Protein AF-A0A9D6F8F3-F1 (afdb_monomer_lite)

Sequence (222 aa):
MKTHASPIIRLPVRFGLGILACFLFSGPIEHALAIPDRQPPNEKLRTRTYRFTARIQANGGVIPFKVGEILHGAFTFDLDCRSRNPARPRHLLDSPHNFLTINLGKQTFLGAGRTFVTVADFDHAEHFGVVAPDLHLPKGWKIDHTVGSQTFGVLFQNAPKKGVIARSGIPEKLVLRDFVSTRELRLTFLNGIQFPGGQVNGMAVVSARIETLEQVRDKPRG

Structure (mmCIF, N/CA/C/O backbone):
data_AF-A0A9D6F8F3-F1
#
_entry.id   AF-A0A9D6F8F3-F1
#
loop_
_atom_site.group_PDB
_atom_site.id
_atom_site.type_symbol
_atom_site.label_atom_id
_atom_site.label_alt_id
_atom_site.label_comp_id
_atom_site.label_asym_id
_atom_site.label_entity_id
_atom_site.label_seq_id
_atom_site.pdbx_PDB_ins_code
_atom_site.Cartn_x
_atom_site.Cartn_y
_atom_site.Cartn_z
_atom_site.occupancy
_atom_site.B_iso_or_equiv
_atom_site.auth_seq_id
_atom_site.auth_comp_id
_atom_site.auth_asym_id
_atom_site.auth_atom_id
_atom_site.pdbx_PDB_model_num
ATOM 1 N N . MET A 1 1 ? -36.256 -49.105 7.567 1.00 46.97 1 MET A N 1
ATOM 2 C CA . MET A 1 1 ? -35.670 -48.184 6.567 1.00 46.97 1 MET A CA 1
ATOM 3 C C . MET A 1 1 ? -34.308 -47.740 7.077 1.00 46.97 1 MET A C 1
ATOM 5 O O . MET A 1 1 ? -34.251 -47.164 8.152 1.00 46.97 1 MET A O 1
ATOM 9 N N . LYS A 1 2 ? -33.219 -48.099 6.386 1.00 35.47 2 LYS A N 1
ATOM 10 C CA . LYS A 1 2 ? -31.846 -47.718 6.755 1.00 35.47 2 LYS A CA 1
ATOM 11 C C . LYS A 1 2 ? -31.472 -46.457 5.975 1.00 35.47 2 LYS A C 1
ATOM 13 O O . LYS A 1 2 ? -31.470 -46.485 4.749 1.00 35.47 2 LYS A O 1
ATOM 18 N N . THR A 1 3 ? -31.208 -45.359 6.672 1.00 43.19 3 THR A N 1
ATOM 19 C CA . THR A 1 3 ? -30.734 -44.101 6.089 1.00 43.19 3 THR A CA 1
ATOM 20 C C . THR A 1 3 ? -29.224 -44.182 5.865 1.00 43.19 3 THR A C 1
ATOM 22 O O . THR A 1 3 ? -28.447 -44.316 6.807 1.00 43.19 3 THR A O 1
ATOM 25 N N . HIS A 1 4 ? -28.804 -44.137 4.600 1.00 40.34 4 HIS A N 1
ATOM 26 C CA . HIS A 1 4 ? -27.401 -44.001 4.217 1.00 40.34 4 HIS A CA 1
ATOM 27 C C . HIS A 1 4 ? -26.967 -42.541 4.391 1.00 40.34 4 HIS A C 1
ATOM 29 O O . HIS A 1 4 ? -27.506 -41.650 3.740 1.00 40.34 4 HIS A O 1
ATOM 35 N N . ALA A 1 5 ? -25.993 -42.300 5.269 1.00 40.94 5 ALA A N 1
ATOM 36 C CA . ALA A 1 5 ? -25.308 -41.019 5.378 1.00 40.94 5 ALA A CA 1
ATOM 37 C C . ALA A 1 5 ? -24.168 -40.959 4.349 1.00 40.94 5 ALA A C 1
ATOM 39 O O . ALA A 1 5 ? -23.277 -41.810 4.351 1.00 40.94 5 ALA A O 1
ATOM 40 N N . SER A 1 6 ? -24.204 -39.962 3.466 1.00 40.47 6 SER A N 1
ATOM 41 C CA .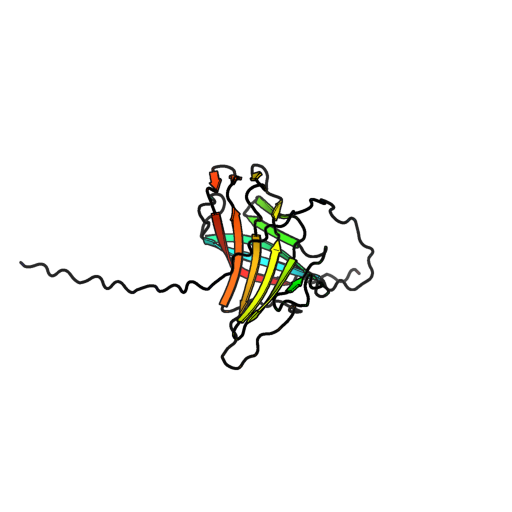 SER A 1 6 ? -23.132 -39.681 2.505 1.00 40.47 6 SER A CA 1
ATOM 42 C C . SER A 1 6 ? -21.906 -39.087 3.210 1.00 40.47 6 SER A C 1
ATOM 44 O O . SER A 1 6 ? -22.066 -38.229 4.083 1.00 40.47 6 SER A O 1
ATOM 46 N N . PRO A 1 7 ? -20.674 -39.473 2.835 1.00 38.47 7 PRO A N 1
ATOM 47 C CA . PRO A 1 7 ? -19.475 -38.892 3.418 1.00 38.47 7 PRO A CA 1
ATOM 48 C C . PRO A 1 7 ? -19.234 -37.479 2.871 1.00 38.47 7 PRO A C 1
ATOM 50 O O . PRO A 1 7 ? -19.191 -37.249 1.663 1.00 38.47 7 PRO A O 1
ATOM 53 N N . ILE A 1 8 ? -19.039 -36.527 3.784 1.00 43.84 8 ILE A N 1
ATOM 54 C CA . ILE A 1 8 ? -18.578 -35.172 3.475 1.00 43.84 8 ILE A CA 1
ATOM 55 C C . ILE A 1 8 ? -17.092 -35.259 3.114 1.00 43.84 8 ILE A C 1
ATOM 57 O O . ILE A 1 8 ? -16.238 -35.445 3.982 1.00 43.84 8 ILE A O 1
ATOM 61 N N . ILE A 1 9 ? -16.779 -35.116 1.827 1.00 35.59 9 ILE A N 1
ATOM 62 C CA . ILE A 1 9 ? -15.404 -35.011 1.334 1.00 35.59 9 ILE A CA 1
ATOM 63 C C . ILE A 1 9 ? -14.870 -33.627 1.720 1.00 35.59 9 ILE A C 1
ATOM 65 O O . ILE A 1 9 ? -15.213 -32.615 1.111 1.00 35.59 9 ILE A O 1
ATOM 69 N N . ARG A 1 10 ? -14.027 -33.570 2.756 1.00 32.16 10 ARG A N 1
ATOM 70 C CA . ARG A 1 10 ? -13.247 -32.373 3.089 1.00 32.16 10 ARG A CA 1
ATOM 71 C C . ARG A 1 10 ? -12.023 -32.313 2.178 1.00 32.16 10 ARG A C 1
ATOM 73 O O . ARG A 1 10 ? -11.059 -33.044 2.383 1.00 32.16 10 ARG A O 1
ATOM 80 N N . LEU A 1 11 ? -12.057 -31.431 1.183 1.00 30.78 11 LEU A N 1
ATOM 81 C CA . LEU A 1 11 ? -10.864 -31.051 0.427 1.00 30.78 11 LEU A CA 1
ATOM 82 C C . LEU A 1 11 ? -9.917 -30.246 1.338 1.00 30.78 11 LEU A C 1
ATOM 84 O O . LEU A 1 11 ? -10.364 -29.288 1.976 1.00 30.78 11 LEU A O 1
ATOM 88 N N . PRO A 1 12 ? -8.617 -30.578 1.404 1.00 31.14 12 PRO A N 1
ATOM 89 C CA . PRO A 1 12 ? -7.647 -29.747 2.096 1.00 31.14 12 PRO A CA 1
ATOM 90 C C . PRO A 1 12 ? -7.368 -28.497 1.257 1.00 31.14 12 PRO A C 1
ATOM 92 O O . PRO A 1 12 ? -6.658 -28.542 0.252 1.00 31.14 12 PRO A O 1
ATOM 95 N N . VAL A 1 13 ? -7.900 -27.357 1.690 1.00 32.81 13 VAL A N 1
ATOM 96 C CA . VAL A 1 13 ? -7.469 -26.049 1.196 1.00 32.81 13 VAL A CA 1
ATOM 97 C C . VAL A 1 13 ? -6.079 -25.771 1.773 1.00 32.81 13 VAL A C 1
ATOM 99 O O . VAL A 1 13 ? -5.928 -25.215 2.858 1.00 32.81 13 VAL A O 1
ATOM 102 N N . ARG A 1 14 ? -5.037 -26.190 1.051 1.00 30.31 14 ARG A N 1
ATOM 103 C CA . ARG A 1 14 ? -3.670 -25.707 1.266 1.00 30.31 14 ARG A CA 1
ATOM 104 C C . ARG A 1 14 ? -3.568 -24.298 0.683 1.00 30.31 14 ARG A C 1
ATOM 106 O O . ARG A 1 14 ? -3.139 -24.129 -0.454 1.00 30.31 14 ARG A O 1
ATOM 113 N N . PHE A 1 15 ? -3.955 -23.281 1.452 1.00 33.09 15 PHE A N 1
ATOM 114 C CA . PHE A 1 15 ? -3.426 -21.942 1.206 1.00 33.09 15 PHE A CA 1
ATOM 115 C C . PHE A 1 15 ? -1.954 -21.967 1.602 1.00 33.09 15 PHE A C 1
ATOM 117 O O . PHE A 1 15 ? -1.613 -22.139 2.772 1.00 33.09 15 PHE A O 1
ATOM 124 N N . GLY A 1 16 ? -1.089 -21.881 0.592 1.00 28.58 16 GLY A N 1
ATOM 125 C CA . GLY A 1 16 ? 0.341 -21.732 0.778 1.00 28.58 16 GLY A CA 1
ATOM 126 C C . GLY A 1 16 ? 0.602 -20.545 1.691 1.00 28.58 16 GLY A C 1
ATOM 127 O O . GLY A 1 16 ? 0.266 -19.409 1.360 1.00 28.58 16 GLY A O 1
ATOM 128 N N . LEU A 1 17 ? 1.191 -20.845 2.845 1.00 33.41 17 LEU A N 1
ATOM 129 C CA . LEU A 1 17 ? 1.832 -19.897 3.738 1.00 33.41 17 LEU A CA 1
ATOM 130 C C . LEU A 1 17 ? 3.035 -19.314 2.973 1.00 33.41 17 LEU A C 1
ATOM 132 O O . LEU A 1 17 ? 4.171 -19.759 3.109 1.00 33.41 17 LEU A O 1
ATOM 136 N N . GLY A 1 18 ? 2.758 -18.396 2.047 1.00 29.11 18 GLY A N 1
ATOM 137 C CA . GLY A 1 18 ? 3.770 -17.646 1.326 1.00 29.11 18 GLY A CA 1
ATOM 138 C C . GLY A 1 18 ? 4.468 -16.750 2.331 1.00 29.11 18 GLY A C 1
ATOM 139 O O . GLY A 1 18 ? 3.847 -15.851 2.891 1.00 29.11 18 GLY A O 1
ATOM 140 N N . ILE A 1 19 ? 5.733 -17.063 2.588 1.00 35.88 19 ILE A N 1
ATOM 141 C CA . ILE A 1 19 ? 6.660 -16.352 3.462 1.00 35.88 19 ILE A CA 1
ATOM 142 C C . ILE A 1 19 ? 6.665 -14.869 3.067 1.00 35.88 19 ILE A C 1
ATOM 144 O O . ILE A 1 19 ? 7.421 -14.444 2.197 1.00 35.88 19 ILE A O 1
ATOM 148 N N . LEU A 1 20 ? 5.810 -14.070 3.702 1.00 37.03 20 LEU A N 1
ATOM 149 C CA . LEU A 1 20 ? 5.975 -12.630 3.742 1.00 37.03 20 LEU A CA 1
ATOM 150 C C . LEU A 1 20 ? 6.762 -12.354 5.012 1.00 37.03 20 LEU A C 1
ATOM 152 O O . LEU A 1 20 ? 6.221 -12.405 6.113 1.00 37.03 20 LEU A O 1
ATOM 156 N N . ALA A 1 21 ? 8.069 -12.157 4.851 1.00 36.44 21 ALA A N 1
ATOM 157 C CA . ALA A 1 21 ? 8.932 -11.739 5.939 1.00 36.44 21 ALA A CA 1
ATOM 158 C C . ALA A 1 21 ? 8.316 -10.492 6.585 1.00 36.44 21 ALA A C 1
ATOM 160 O O . ALA A 1 21 ? 8.260 -9.430 5.964 1.00 36.44 21 ALA A O 1
ATOM 161 N N . CYS A 1 22 ? 7.820 -10.643 7.814 1.00 34.72 22 CYS A N 1
ATOM 162 C CA . CYS A 1 22 ? 7.487 -9.526 8.678 1.00 34.72 22 CYS A CA 1
ATOM 163 C C . CYS A 1 22 ? 8.723 -8.627 8.743 1.00 34.72 22 CYS A C 1
ATOM 165 O O . CYS A 1 22 ? 9.764 -9.028 9.266 1.00 34.72 22 CYS A O 1
ATOM 167 N N . PHE A 1 23 ? 8.627 -7.433 8.166 1.00 41.34 23 PHE A N 1
ATOM 168 C CA . PHE A 1 23 ? 9.642 -6.395 8.281 1.00 41.34 23 PHE A CA 1
ATOM 169 C C . PHE A 1 23 ? 9.599 -5.834 9.708 1.00 41.34 23 PHE A C 1
ATOM 171 O O . PHE A 1 23 ? 9.063 -4.759 9.954 1.00 41.34 23 PHE A O 1
ATOM 178 N N . LEU A 1 24 ? 10.115 -6.600 10.669 1.00 33.66 24 LEU A N 1
ATOM 179 C CA . LEU A 1 24 ? 10.324 -6.146 12.037 1.00 33.66 24 LEU A CA 1
ATOM 180 C C . LEU A 1 24 ? 11.605 -5.309 12.055 1.00 33.66 24 LEU A C 1
ATOM 182 O O . LEU A 1 24 ? 12.708 -5.841 12.152 1.00 33.66 24 LEU A O 1
ATOM 186 N N . PHE A 1 25 ? 11.458 -3.995 11.911 1.00 40.44 25 PHE A N 1
ATOM 187 C CA . PHE A 1 25 ? 12.528 -3.048 12.206 1.00 40.44 25 PHE A CA 1
ATOM 188 C C . PHE A 1 25 ? 12.296 -2.456 13.595 1.00 40.44 25 PHE A C 1
ATOM 190 O O . PHE A 1 25 ? 11.412 -1.622 13.790 1.00 40.44 25 PHE A O 1
ATOM 197 N N . SER A 1 26 ? 13.109 -2.892 14.552 1.00 30.25 26 SER A N 1
ATOM 198 C CA . SER A 1 26 ? 13.341 -2.239 15.838 1.00 30.25 26 SER A CA 1
ATOM 199 C C . SER A 1 26 ? 14.560 -1.324 15.696 1.00 30.25 26 SER A C 1
ATOM 201 O O . SER A 1 26 ? 15.702 -1.737 15.874 1.00 30.25 26 SER A O 1
ATOM 203 N N . GLY A 1 27 ? 14.315 -0.076 15.312 1.00 30.75 27 GLY A N 1
ATOM 204 C CA . GLY A 1 27 ? 15.289 1.011 15.373 1.00 30.75 27 GLY A CA 1
ATOM 205 C C . GLY A 1 27 ? 14.582 2.279 15.853 1.00 30.75 27 GLY A C 1
ATOM 206 O O . GLY A 1 27 ? 13.390 2.422 15.572 1.00 30.75 27 GLY A O 1
ATOM 207 N N . PRO A 1 28 ? 15.256 3.175 16.595 1.00 31.69 28 PRO A N 1
ATOM 208 C CA . PRO A 1 28 ? 14.639 4.408 17.066 1.00 31.69 28 PRO A CA 1
ATOM 209 C C . PRO A 1 28 ? 14.197 5.254 15.865 1.00 31.69 28 PRO A C 1
ATOM 211 O O . PRO A 1 28 ? 15.005 5.630 15.016 1.00 31.69 28 PRO A O 1
ATOM 214 N N . ILE A 1 29 ? 12.892 5.514 15.773 1.00 38.31 29 ILE A N 1
ATOM 215 C CA . ILE A 1 29 ? 12.319 6.460 14.817 1.00 38.31 29 ILE A CA 1
ATOM 216 C C . ILE A 1 29 ? 12.497 7.844 15.443 1.00 38.31 29 ILE A C 1
ATOM 218 O O . ILE A 1 29 ? 11.725 8.247 16.308 1.00 38.31 29 ILE A O 1
ATOM 222 N N . GLU A 1 30 ? 13.546 8.565 15.053 1.00 31.28 30 GLU A N 1
ATOM 223 C CA . GLU A 1 30 ? 13.677 9.973 15.426 1.00 31.28 30 GLU A CA 1
ATOM 224 C C . GLU A 1 30 ? 12.585 10.788 14.719 1.00 31.28 30 GLU A C 1
ATOM 226 O O . GLU A 1 30 ? 12.503 10.856 13.488 1.00 31.28 30 GLU A O 1
ATOM 231 N N . HIS A 1 31 ? 11.704 11.377 15.526 1.00 30.25 31 HIS A N 1
ATOM 232 C CA . HIS A 1 31 ? 10.604 12.220 15.086 1.00 30.25 31 HIS A CA 1
ATOM 233 C C . HIS A 1 31 ? 11.127 13.593 14.648 1.00 30.25 31 HIS A C 1
ATOM 235 O O . HIS A 1 31 ? 11.366 14.470 15.473 1.00 30.25 31 HIS A O 1
ATOM 241 N N . ALA A 1 32 ? 11.225 13.811 13.339 1.00 27.92 32 ALA A N 1
ATOM 242 C CA . ALA A 1 32 ? 11.266 15.146 12.753 1.00 27.92 32 ALA A CA 1
ATOM 243 C C . ALA A 1 32 ? 10.024 15.330 11.871 1.00 27.92 32 ALA A C 1
ATOM 245 O O . ALA A 1 32 ? 9.990 14.923 10.710 1.00 27.92 32 ALA A O 1
ATOM 246 N N . LEU A 1 33 ? 8.972 15.914 12.451 1.00 34.78 33 LEU A N 1
ATOM 247 C CA . LEU A 1 33 ? 7.819 16.418 11.709 1.00 34.78 33 LEU A CA 1
ATOM 248 C C . LEU A 1 33 ? 8.209 17.747 11.063 1.00 34.78 33 LEU A C 1
ATOM 250 O O . LEU A 1 33 ? 8.071 18.810 11.660 1.00 34.78 33 LEU A O 1
ATOM 254 N N . ALA A 1 34 ? 8.689 17.673 9.829 1.00 27.83 34 ALA A N 1
ATOM 255 C CA . ALA A 1 34 ? 8.725 18.807 8.924 1.00 27.83 34 ALA A CA 1
ATOM 256 C C . ALA A 1 34 ? 8.035 18.376 7.631 1.00 27.83 34 ALA A C 1
ATOM 258 O O . ALA A 1 34 ? 8.531 17.515 6.906 1.00 27.83 34 ALA A O 1
ATOM 259 N N . ILE A 1 35 ? 6.869 18.960 7.354 1.00 32.41 35 ILE A N 1
ATOM 260 C CA . ILE A 1 35 ? 6.348 19.014 5.988 1.00 32.41 35 ILE A CA 1
ATOM 261 C C . ILE A 1 35 ? 7.351 19.900 5.239 1.00 32.41 35 ILE A C 1
ATOM 263 O O . ILE A 1 35 ? 7.517 21.048 5.659 1.00 32.41 35 ILE A O 1
ATOM 267 N N . PRO A 1 36 ? 8.072 19.413 4.213 1.00 34.03 36 PRO A N 1
ATOM 268 C CA . PRO A 1 36 ? 9.006 20.270 3.510 1.00 34.03 36 PRO A CA 1
ATOM 269 C C . PRO A 1 36 ? 8.216 21.380 2.819 1.00 34.03 36 PRO A C 1
ATOM 271 O O . PRO A 1 36 ? 7.394 21.134 1.932 1.00 34.03 36 PRO A O 1
ATOM 274 N N . ASP A 1 37 ? 8.460 22.602 3.287 1.00 38.44 37 ASP A N 1
ATOM 275 C CA . ASP A 1 37 ? 8.067 23.818 2.604 1.00 38.44 37 ASP A CA 1
ATOM 276 C C . ASP A 1 37 ? 8.788 23.882 1.247 1.00 38.44 37 ASP A C 1
ATOM 278 O O . ASP A 1 37 ? 9.890 23.361 1.059 1.00 38.44 37 ASP A O 1
ATOM 282 N N . ARG A 1 38 ? 8.080 24.465 0.289 1.00 45.69 38 ARG A N 1
ATOM 283 C CA . ARG A 1 38 ? 8.333 24.566 -1.154 1.00 45.69 38 ARG A CA 1
ATOM 284 C C . ARG A 1 38 ? 9.806 24.426 -1.581 1.00 45.69 38 ARG A C 1
ATOM 286 O O . ARG A 1 38 ? 10.591 25.360 -1.448 1.00 45.69 38 ARG A O 1
ATOM 293 N N . GLN A 1 39 ? 10.138 23.312 -2.240 1.00 38.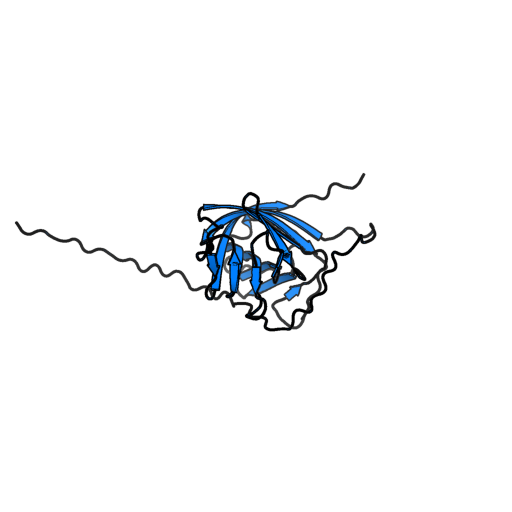81 39 GLN A N 1
ATOM 294 C CA . GLN A 1 39 ? 11.342 23.227 -3.077 1.00 38.81 39 GLN A CA 1
ATOM 295 C C . GLN A 1 39 ? 11.180 24.046 -4.376 1.00 38.81 39 GLN A C 1
ATOM 297 O O . GLN A 1 39 ? 10.066 24.148 -4.907 1.00 38.81 39 GLN A O 1
ATOM 302 N N . PRO A 1 40 ? 12.278 24.625 -4.902 1.00 35.91 40 PRO A N 1
ATOM 303 C CA . PRO A 1 40 ? 12.258 25.466 -6.091 1.00 35.91 40 PRO A CA 1
ATOM 304 C C . PRO A 1 40 ? 11.874 24.671 -7.352 1.00 35.91 40 PRO A C 1
ATOM 306 O O . PRO A 1 40 ? 12.140 23.471 -7.447 1.00 35.91 40 PRO A O 1
ATOM 309 N N . PRO A 1 41 ? 11.254 25.322 -8.349 1.00 47.44 41 PRO A N 1
ATOM 310 C CA . PRO A 1 41 ? 10.745 24.654 -9.534 1.00 47.44 41 PRO A CA 1
ATOM 311 C C . PRO A 1 41 ? 11.849 24.533 -10.592 1.00 47.44 41 PRO A C 1
ATOM 313 O O . PRO A 1 41 ? 11.840 25.319 -11.531 1.00 47.44 41 PRO A O 1
ATOM 316 N N . ASN A 1 42 ? 12.816 23.612 -10.469 1.00 47.22 42 ASN A N 1
ATOM 317 C CA . ASN A 1 42 ? 13.688 23.305 -11.618 1.00 47.22 42 ASN A CA 1
ATOM 318 C C . ASN A 1 42 ? 14.514 22.009 -11.528 1.00 47.22 42 ASN A C 1
ATOM 320 O O . ASN A 1 42 ? 15.734 22.020 -11.461 1.00 47.22 42 ASN A O 1
ATOM 324 N N . GLU A 1 43 ? 13.831 20.878 -11.605 1.00 47.81 43 GLU A N 1
ATOM 325 C CA . GLU A 1 43 ? 14.300 19.659 -12.270 1.00 47.81 43 GLU A CA 1
ATOM 326 C C . GLU A 1 43 ? 13.013 18.922 -12.647 1.00 47.81 43 GLU A C 1
ATOM 328 O O . GLU A 1 43 ? 12.010 19.050 -11.939 1.00 47.81 43 GLU A O 1
ATOM 333 N N . LYS A 1 44 ? 12.951 18.233 -13.791 1.00 58.88 44 LYS A N 1
ATOM 334 C CA . LYS A 1 44 ? 11.760 17.440 -14.135 1.00 58.88 44 LYS A CA 1
ATOM 335 C C . LYS A 1 44 ? 11.607 16.368 -13.059 1.00 58.88 44 LYS A C 1
ATOM 337 O O . LYS A 1 44 ? 12.234 15.323 -13.187 1.00 58.88 44 LYS A O 1
ATOM 342 N N . LEU A 1 45 ? 10.822 16.646 -12.015 1.00 61.31 45 LEU A N 1
ATOM 343 C CA . LEU A 1 45 ? 10.601 15.746 -10.889 1.00 61.31 45 LEU A CA 1
ATOM 344 C C . LEU A 1 45 ? 10.306 14.361 -11.461 1.00 61.31 45 LEU A C 1
ATOM 346 O O . LEU A 1 45 ? 9.287 14.152 -12.124 1.00 61.31 45 LEU A O 1
ATOM 350 N N . ARG A 1 46 ? 11.234 13.417 -11.264 1.00 85.50 46 ARG A N 1
ATOM 351 C CA . ARG A 1 46 ? 11.055 12.038 -11.728 1.00 85.50 46 ARG A CA 1
ATOM 352 C C . ARG A 1 46 ? 10.114 11.261 -10.811 1.00 85.50 46 ARG A C 1
ATOM 354 O O . ARG A 1 46 ? 9.916 10.068 -11.007 1.00 85.50 46 ARG A O 1
ATOM 361 N N . THR A 1 47 ? 9.449 11.948 -9.890 1.00 90.31 47 THR A N 1
ATOM 362 C CA . THR A 1 47 ? 8.328 11.445 -9.112 1.00 90.31 47 THR A CA 1
ATOM 363 C C . THR A 1 47 ? 7.213 10.923 -10.017 1.00 90.31 47 THR A C 1
ATOM 365 O O . THR A 1 47 ? 6.890 11.468 -11.076 1.00 90.31 47 THR A O 1
ATOM 368 N N . ARG A 1 48 ? 6.616 9.810 -9.607 1.00 92.94 48 ARG A N 1
ATOM 369 C CA . ARG A 1 48 ? 5.445 9.211 -10.234 1.00 92.94 48 ARG A CA 1
ATOM 370 C C . ARG A 1 48 ? 4.321 9.189 -9.222 1.00 92.94 48 ARG A C 1
ATOM 372 O O . ARG A 1 48 ? 4.464 8.583 -8.168 1.00 92.94 48 ARG A O 1
ATOM 379 N N . THR A 1 49 ? 3.202 9.812 -9.569 1.00 95.06 49 THR A N 1
ATOM 380 C CA . THR A 1 49 ? 2.001 9.844 -8.729 1.00 95.06 49 THR A CA 1
ATOM 381 C C . THR A 1 49 ? 0.971 8.863 -9.262 1.00 95.06 49 THR A C 1
ATOM 383 O O . THR A 1 49 ? 0.651 8.883 -10.452 1.00 95.06 49 THR A O 1
ATOM 386 N N . TYR A 1 50 ? 0.407 8.041 -8.383 1.00 96.94 50 TYR A N 1
ATOM 387 C CA . TYR A 1 50 ? -0.668 7.112 -8.710 1.00 96.94 50 TYR A CA 1
ATOM 388 C C . TYR A 1 50 ? -1.878 7.333 -7.818 1.00 96.94 50 TYR A C 1
ATOM 390 O O . TYR A 1 50 ? -1.744 7.643 -6.636 1.00 96.94 50 TYR A O 1
ATOM 398 N N . ARG A 1 51 ? -3.063 7.127 -8.389 1.00 98.00 51 ARG A N 1
ATOM 399 C CA . ARG A 1 51 ? -4.324 6.940 -7.671 1.00 98.00 51 ARG A CA 1
ATOM 400 C C . ARG A 1 51 ? -4.754 5.491 -7.803 1.00 98.00 51 ARG A C 1
ATOM 402 O O . ARG A 1 51 ? -4.541 4.877 -8.848 1.00 98.00 51 ARG A O 1
ATOM 409 N N . PHE A 1 52 ? -5.363 4.951 -6.760 1.00 98.31 52 PHE A N 1
ATOM 410 C CA . PHE A 1 52 ? -5.845 3.578 -6.766 1.00 98.31 52 PHE A CA 1
ATOM 411 C C . PHE A 1 52 ? -7.190 3.440 -6.059 1.00 98.31 52 PHE A C 1
ATOM 413 O O . PHE A 1 52 ? -7.557 4.248 -5.200 1.00 98.31 52 PHE A O 1
ATOM 420 N N . THR A 1 53 ? -7.893 2.366 -6.407 1.00 98.56 53 THR A N 1
ATOM 421 C CA . THR A 1 53 ? -8.988 1.816 -5.605 1.00 98.56 53 THR A CA 1
ATOM 422 C C . THR A 1 53 ? -8.607 0.421 -5.133 1.00 98.56 53 THR A C 1
ATOM 424 O O . THR A 1 53 ? -7.966 -0.337 -5.869 1.00 98.56 53 THR A O 1
ATOM 427 N N . ALA A 1 54 ? -8.968 0.078 -3.900 1.00 98.56 54 ALA A N 1
ATOM 428 C CA . ALA A 1 54 ? -8.719 -1.241 -3.338 1.00 98.56 54 ALA A CA 1
ATOM 429 C C . ALA A 1 54 ? -9.944 -1.752 -2.580 1.00 98.56 54 ALA A C 1
ATOM 431 O O . ALA A 1 54 ? -10.542 -1.016 -1.802 1.00 98.56 54 ALA A O 1
ATOM 432 N N . ARG A 1 55 ? -10.304 -3.020 -2.777 1.00 98.56 55 ARG A N 1
ATOM 433 C CA . ARG A 1 55 ? -11.427 -3.666 -2.093 1.00 98.56 55 ARG A CA 1
ATOM 434 C C . ARG A 1 55 ? -10.943 -4.487 -0.914 1.00 98.56 55 ARG A C 1
ATOM 436 O O . ARG A 1 55 ? -10.123 -5.387 -1.097 1.00 98.56 55 ARG A O 1
ATOM 443 N N . ILE A 1 56 ? -11.471 -4.217 0.274 1.00 98.56 56 ILE A N 1
ATOM 444 C CA . ILE A 1 56 ? -11.090 -4.914 1.506 1.00 98.56 56 ILE A CA 1
ATOM 445 C C . ILE A 1 56 ? -11.467 -6.396 1.407 1.00 98.56 56 ILE A C 1
ATOM 447 O O . ILE A 1 56 ? -12.620 -6.739 1.153 1.00 98.56 56 ILE A O 1
ATOM 451 N N . GLN A 1 57 ? -10.487 -7.270 1.623 1.00 98.38 57 GLN A N 1
ATOM 452 C CA . GLN A 1 57 ? -10.640 -8.726 1.628 1.00 98.38 57 GLN A CA 1
ATOM 453 C C . GLN A 1 57 ? -10.646 -9.286 3.052 1.00 98.38 57 GLN A C 1
ATOM 455 O O . GLN A 1 57 ? -11.390 -10.219 3.340 1.00 98.38 57 GLN A O 1
ATOM 460 N N . ALA A 1 58 ? -9.856 -8.695 3.947 1.00 97.62 58 ALA A N 1
ATOM 461 C CA . ALA A 1 58 ? -9.847 -9.000 5.371 1.00 97.62 58 ALA A CA 1
ATOM 462 C C . ALA A 1 58 ? -9.616 -7.713 6.167 1.00 97.62 58 ALA A C 1
ATOM 464 O O . ALA A 1 58 ? -8.911 -6.818 5.708 1.00 97.62 58 ALA A O 1
ATOM 465 N N . ASN A 1 59 ? -10.202 -7.615 7.359 1.00 96.19 59 ASN A N 1
ATOM 466 C CA . ASN A 1 59 ? -10.076 -6.434 8.218 1.00 96.19 59 ASN A CA 1
ATOM 467 C C . ASN A 1 59 ? -9.357 -6.703 9.547 1.00 96.19 59 ASN A C 1
ATOM 469 O O . ASN A 1 59 ? -9.200 -5.778 10.338 1.00 96.19 59 ASN A O 1
ATOM 473 N N . GLY A 1 60 ? -8.985 -7.954 9.835 1.00 93.31 60 GLY A N 1
ATOM 474 C CA . GLY A 1 60 ? -8.300 -8.322 11.077 1.00 93.31 60 GLY A CA 1
ATOM 475 C C . GLY A 1 60 ? -9.039 -7.923 12.363 1.00 93.31 60 GLY A C 1
ATOM 476 O O . GLY A 1 60 ? -8.391 -7.767 13.391 1.00 93.31 60 GLY A O 1
ATOM 477 N N . GLY A 1 61 ? -10.360 -7.704 12.316 1.00 91.44 61 GLY A N 1
ATOM 478 C CA . GLY A 1 61 ? -11.142 -7.212 13.459 1.00 91.44 61 GLY A CA 1
ATOM 479 C C . GLY A 1 61 ? -11.088 -5.695 13.691 1.00 91.44 61 GLY A C 1
ATOM 480 O O . GLY A 1 61 ? -11.580 -5.224 14.712 1.00 91.44 61 GLY A O 1
ATOM 481 N N . VAL A 1 62 ? -10.532 -4.905 12.767 1.00 92.88 62 VAL A N 1
ATOM 482 C CA . VAL A 1 62 ? -10.478 -3.436 12.870 1.00 92.88 62 VAL A CA 1
ATOM 483 C C . VAL A 1 62 ? -11.783 -2.835 12.329 1.00 92.88 62 VAL A C 1
ATOM 485 O O . VAL A 1 62 ? -11.967 -2.682 11.125 1.00 92.88 62 VAL A O 1
ATOM 488 N N . ILE A 1 63 ? -12.713 -2.516 13.233 1.00 87.00 63 ILE A N 1
ATOM 489 C CA . ILE A 1 63 ? -14.152 -2.329 12.952 1.00 87.00 63 ILE A CA 1
ATOM 490 C C . ILE A 1 63 ? -14.550 -1.148 12.031 1.00 87.00 63 ILE A C 1
ATOM 492 O O . ILE A 1 63 ? -15.610 -1.258 11.408 1.00 87.00 63 ILE A O 1
ATOM 496 N N . PRO A 1 64 ? -13.774 -0.064 11.811 1.00 89.06 64 PRO A N 1
ATOM 497 C CA . PRO A 1 64 ? -14.124 0.851 10.722 1.00 89.06 64 PRO A CA 1
ATOM 498 C C . PRO A 1 64 ? -13.932 0.225 9.333 1.00 89.06 64 PRO A C 1
ATOM 500 O O . PRO A 1 64 ? -14.629 0.624 8.408 1.00 89.06 64 PRO A O 1
ATOM 503 N N . PHE A 1 65 ? -13.052 -0.768 9.177 1.00 95.12 65 PHE A N 1
ATOM 504 C CA . PHE A 1 65 ? -12.803 -1.443 7.904 1.00 95.12 65 PHE A CA 1
ATOM 505 C C . PHE A 1 65 ? -13.778 -2.606 7.711 1.00 95.12 65 PHE A C 1
ATOM 507 O O . PHE A 1 65 ? -13.739 -3.593 8.449 1.00 95.12 65 PHE A O 1
ATOM 514 N N . LYS A 1 66 ? -14.636 -2.540 6.690 1.00 96.88 66 LYS A N 1
ATOM 515 C CA . LYS A 1 66 ? -15.580 -3.620 6.367 1.00 96.88 66 LYS A CA 1
ATOM 516 C C . LYS A 1 66 ? -15.122 -4.403 5.145 1.00 96.88 66 LYS A C 1
ATOM 518 O O . LYS A 1 66 ? -14.752 -3.827 4.128 1.00 96.88 66 LYS A O 1
ATOM 523 N N . VAL A 1 67 ? -15.182 -5.731 5.223 1.00 98.06 67 VAL A N 1
ATOM 524 C CA . VAL A 1 67 ? -14.904 -6.591 4.063 1.00 98.06 67 VAL A CA 1
ATOM 525 C C . VAL A 1 67 ? -15.868 -6.243 2.923 1.00 98.06 67 VAL A C 1
ATOM 527 O O . VAL A 1 67 ? -17.067 -6.089 3.141 1.00 98.06 67 VAL A O 1
ATOM 530 N N . GLY A 1 68 ? -15.332 -6.099 1.711 1.00 97.94 68 GLY A N 1
ATOM 531 C CA . GLY A 1 68 ? -16.066 -5.696 0.510 1.00 97.94 68 GLY A CA 1
ATOM 532 C C . GLY A 1 68 ? -16.118 -4.186 0.255 1.00 97.94 68 GLY A C 1
ATOM 533 O O . GLY A 1 68 ? -16.405 -3.793 -0.879 1.00 97.94 68 GLY A O 1
ATOM 534 N N . GLU A 1 69 ? -15.800 -3.352 1.251 1.00 97.94 69 GLU A N 1
ATOM 535 C CA . GLU A 1 69 ? -15.761 -1.893 1.113 1.00 97.94 69 GLU A CA 1
ATOM 536 C C . GLU A 1 69 ? -14.559 -1.436 0.272 1.00 97.94 69 GLU A C 1
ATOM 538 O O . GLU A 1 69 ? -13.525 -2.110 0.204 1.00 97.94 69 GLU A O 1
ATOM 543 N N . ILE A 1 70 ? -14.723 -0.296 -0.405 1.00 98.25 70 ILE A N 1
ATOM 544 C CA . ILE A 1 70 ? -13.704 0.295 -1.271 1.00 98.25 70 ILE A CA 1
ATOM 545 C C . ILE A 1 70 ? -12.927 1.371 -0.522 1.00 98.25 70 ILE A C 1
ATOM 547 O O . ILE A 1 70 ? -13.488 2.327 0.008 1.00 98.25 70 ILE A O 1
ATOM 551 N N . LEU A 1 71 ? -11.610 1.226 -0.557 1.00 98.00 71 LEU A N 1
ATOM 552 C CA . LEU A 1 71 ? -10.632 2.229 -0.180 1.00 98.00 71 LEU A CA 1
ATOM 553 C C . LEU A 1 71 ? -10.188 2.988 -1.428 1.00 98.00 71 LEU A C 1
ATOM 555 O O . LEU A 1 71 ? -9.949 2.393 -2.482 1.00 98.00 71 LEU A O 1
ATOM 559 N N . HIS A 1 72 ? -10.016 4.295 -1.283 1.00 98.38 72 HIS A N 1
ATOM 560 C CA . HIS A 1 72 ? -9.402 5.145 -2.298 1.00 98.38 72 HIS A CA 1
ATOM 561 C C . HIS A 1 72 ? -8.066 5.634 -1.778 1.00 98.38 72 HIS A C 1
ATOM 563 O O . HIS A 1 72 ? -7.981 6.075 -0.638 1.00 98.38 72 HIS A O 1
ATOM 569 N N . GLY A 1 73 ? -7.029 5.637 -2.596 1.00 97.62 73 GLY A N 1
ATOM 570 C CA . GLY A 1 73 ? -5.750 6.153 -2.143 1.00 97.62 73 GLY A CA 1
ATOM 571 C C . GLY A 1 73 ? -4.916 6.742 -3.252 1.00 97.62 73 GLY A C 1
ATOM 572 O O . GLY A 1 73 ? -5.257 6.678 -4.437 1.00 97.62 73 GLY A O 1
ATOM 573 N N . ALA A 1 74 ? -3.814 7.338 -2.835 1.00 97.75 74 ALA A N 1
ATOM 574 C CA . ALA A 1 74 ? -2.780 7.800 -3.727 1.00 97.75 74 ALA A CA 1
ATOM 575 C C . ALA A 1 74 ? -1.414 7.526 -3.116 1.00 97.75 74 ALA A C 1
ATOM 577 O O . ALA A 1 74 ? -1.255 7.492 -1.899 1.00 97.75 74 ALA A O 1
ATOM 578 N N . PHE A 1 75 ? -0.421 7.343 -3.967 1.00 96.81 75 PHE A N 1
ATOM 579 C CA . PHE A 1 75 ? 0.960 7.284 -3.525 1.00 96.81 75 PHE A CA 1
ATOM 580 C C . PHE A 1 75 ? 1.874 7.917 -4.558 1.00 96.81 75 PHE A C 1
ATOM 582 O O . PHE A 1 75 ? 1.534 8.002 -5.745 1.00 96.81 75 PHE A O 1
ATOM 589 N N . THR A 1 76 ? 3.049 8.319 -4.099 1.00 94.69 76 THR A N 1
ATOM 590 C CA . THR A 1 76 ? 4.164 8.683 -4.963 1.00 94.69 76 THR A CA 1
ATOM 591 C C . THR A 1 76 ? 5.366 7.810 -4.711 1.00 94.69 76 THR A C 1
ATOM 593 O O . THR A 1 76 ? 5.608 7.347 -3.596 1.00 94.69 76 THR A O 1
ATOM 596 N N . PHE A 1 77 ? 6.151 7.642 -5.764 1.00 92.88 77 PHE A N 1
ATOM 597 C CA . PHE A 1 77 ? 7.531 7.227 -5.628 1.00 92.88 77 PHE A CA 1
ATOM 598 C C . PHE A 1 77 ? 8.433 8.034 -6.552 1.00 92.88 77 PHE A C 1
ATOM 600 O O . PHE A 1 77 ? 8.049 8.378 -7.670 1.00 92.88 77 PHE A O 1
ATOM 607 N N . ASP A 1 78 ? 9.629 8.328 -6.073 1.00 91.19 78 ASP A N 1
ATOM 608 C CA . ASP A 1 78 ? 10.684 9.001 -6.813 1.00 91.19 78 ASP A CA 1
ATOM 609 C C . ASP A 1 78 ? 11.587 7.977 -7.516 1.00 91.19 78 ASP A C 1
ATOM 611 O O . ASP A 1 78 ? 12.035 7.008 -6.901 1.00 91.19 78 ASP A O 1
ATOM 615 N N . LEU A 1 79 ? 11.835 8.162 -8.814 1.00 88.62 79 LEU A N 1
ATOM 616 C CA . LEU A 1 79 ? 12.722 7.280 -9.580 1.00 88.62 79 LEU A CA 1
ATOM 617 C C . LEU A 1 79 ? 14.197 7.467 -9.212 1.00 88.62 79 LEU A C 1
ATOM 619 O O . LEU A 1 79 ? 14.991 6.567 -9.476 1.00 88.62 79 LEU A O 1
ATOM 623 N N . ASP A 1 80 ? 14.549 8.590 -8.588 1.00 85.81 80 ASP A N 1
ATOM 624 C CA . ASP A 1 80 ? 15.919 8.909 -8.188 1.00 85.81 80 ASP A CA 1
ATOM 625 C C . ASP A 1 80 ? 16.180 8.578 -6.704 1.00 85.81 80 ASP A C 1
ATOM 627 O O . ASP A 1 80 ? 17.180 9.011 -6.121 1.00 85.81 80 ASP A O 1
ATOM 631 N N . CYS A 1 81 ? 15.298 7.781 -6.075 1.00 82.69 81 CYS A N 1
ATOM 632 C CA . CYS A 1 81 ? 15.510 7.301 -4.710 1.00 82.69 81 CYS A CA 1
ATOM 633 C C . CYS A 1 81 ? 16.854 6.568 -4.590 1.00 82.69 81 CYS A C 1
ATOM 635 O O . CYS A 1 81 ? 17.248 5.783 -5.455 1.00 82.69 81 CYS A O 1
ATOM 637 N N . ARG A 1 82 ? 17.526 6.749 -3.451 1.00 76.00 82 ARG A N 1
ATOM 638 C CA . ARG A 1 82 ? 18.815 6.105 -3.168 1.00 76.00 82 ARG A CA 1
ATOM 639 C C . ARG A 1 82 ? 18.635 4.932 -2.221 1.00 76.00 82 ARG A C 1
ATOM 641 O O . ARG A 1 82 ? 17.823 4.984 -1.301 1.00 76.00 82 ARG A O 1
ATOM 648 N N . SER A 1 83 ? 19.405 3.866 -2.435 1.00 76.19 83 SER A N 1
ATOM 649 C CA . SER A 1 83 ? 19.403 2.726 -1.514 1.00 76.19 83 SER A CA 1
ATOM 650 C C . SER A 1 83 ? 20.070 3.122 -0.209 1.00 76.19 83 SER A C 1
ATOM 652 O O . SER A 1 83 ? 21.232 3.523 -0.204 1.00 76.19 83 SER A O 1
ATOM 654 N N . ARG A 1 84 ? 19.364 2.938 0.910 1.00 68.19 84 ARG A N 1
ATOM 655 C CA . ARG A 1 84 ? 19.949 3.081 2.253 1.00 68.19 84 ARG A CA 1
ATOM 656 C C . ARG A 1 84 ? 21.050 2.062 2.526 1.00 68.19 84 ARG A C 1
ATOM 658 O O . ARG A 1 84 ? 21.894 2.286 3.385 1.00 68.19 84 ARG A O 1
ATOM 665 N N . ASN A 1 85 ? 21.021 0.926 1.830 1.00 69.88 85 ASN A N 1
ATOM 666 C CA . ASN A 1 85 ? 22.040 -0.106 1.940 1.00 69.88 85 ASN A CA 1
ATOM 667 C C . ASN A 1 85 ? 22.221 -0.804 0.579 1.00 69.88 85 ASN A C 1
ATOM 669 O O . ASN A 1 85 ? 21.521 -1.777 0.290 1.00 69.88 85 ASN A O 1
ATOM 673 N N . PRO A 1 86 ? 23.116 -0.305 -0.292 1.00 64.44 86 PRO A N 1
ATOM 674 C CA . PRO A 1 86 ? 23.313 -0.861 -1.631 1.00 64.44 86 PRO A CA 1
ATOM 675 C C . PRO A 1 86 ? 23.902 -2.278 -1.614 1.00 64.44 86 PRO A C 1
ATOM 677 O O . PRO A 1 86 ? 23.756 -2.998 -2.592 1.00 64.44 86 PRO A O 1
ATOM 680 N N . ALA A 1 87 ? 24.511 -2.707 -0.502 1.00 61.12 87 ALA A N 1
ATOM 681 C CA . ALA A 1 87 ? 25.098 -4.039 -0.362 1.00 61.12 87 ALA A CA 1
ATOM 682 C C . ALA A 1 87 ? 24.062 -5.155 -0.123 1.00 61.12 87 ALA A C 1
ATOM 684 O O . ALA A 1 87 ? 24.431 -6.326 -0.045 1.00 61.12 87 ALA A O 1
ATOM 685 N N . ARG A 1 88 ? 22.771 -4.823 0.030 1.00 64.69 88 ARG A N 1
ATOM 686 C CA . ARG A 1 88 ? 21.695 -5.808 0.202 1.00 64.69 88 ARG A CA 1
ATOM 687 C C . ARG A 1 88 ? 20.887 -5.954 -1.093 1.00 64.69 88 ARG A C 1
ATOM 689 O O . ARG A 1 88 ? 20.550 -4.933 -1.686 1.00 64.69 88 ARG A O 1
ATOM 696 N N . PRO A 1 89 ? 20.475 -7.183 -1.464 1.00 57.72 89 PRO A N 1
ATOM 697 C CA . PRO A 1 89 ? 19.633 -7.427 -2.645 1.00 57.72 89 PRO A CA 1
ATOM 698 C C . PRO A 1 89 ? 18.233 -6.805 -2.513 1.00 57.72 89 PRO A C 1
ATOM 700 O O . PRO A 1 89 ? 17.521 -6.610 -3.487 1.00 57.72 89 PRO A O 1
ATOM 703 N N . ARG A 1 90 ? 17.825 -6.466 -1.282 1.00 69.69 90 ARG A N 1
ATOM 704 C CA . ARG A 1 90 ? 16.579 -5.747 -1.011 1.00 69.69 90 ARG A CA 1
ATOM 705 C C . ARG A 1 90 ? 16.896 -4.283 -0.795 1.00 69.69 90 ARG A C 1
ATOM 707 O O . ARG A 1 90 ? 17.571 -3.929 0.176 1.00 69.69 90 ARG A O 1
ATOM 714 N N . HIS A 1 91 ? 16.367 -3.443 -1.668 1.00 75.69 91 HIS A N 1
ATOM 715 C CA . HIS A 1 91 ? 16.602 -2.015 -1.623 1.00 75.69 91 HIS A CA 1
ATOM 716 C C . HIS A 1 91 ? 15.464 -1.320 -0.881 1.00 75.69 91 HIS A C 1
ATOM 718 O O . HIS A 1 91 ? 14.299 -1.390 -1.278 1.00 75.69 91 HIS A O 1
ATOM 724 N N . LEU A 1 92 ? 15.832 -0.651 0.213 1.00 81.44 92 LEU A N 1
ATOM 725 C CA . LEU A 1 92 ? 15.014 0.367 0.858 1.00 81.44 92 LEU A CA 1
ATOM 726 C C . LEU A 1 92 ? 15.441 1.708 0.284 1.00 81.44 92 LEU A C 1
ATOM 728 O O . LEU A 1 92 ? 16.551 2.179 0.541 1.00 81.44 92 LEU A O 1
ATOM 732 N N . LEU A 1 93 ? 14.563 2.260 -0.534 1.00 82.88 93 LEU A N 1
ATOM 733 C CA . LEU A 1 93 ? 14.794 3.421 -1.370 1.00 82.88 93 LEU A CA 1
ATOM 734 C C . LEU A 1 93 ? 13.999 4.580 -0.775 1.00 82.88 93 LEU A C 1
ATOM 736 O O . LEU A 1 93 ? 12.771 4.516 -0.705 1.00 82.88 93 LEU A O 1
ATOM 740 N N . ASP A 1 94 ? 14.680 5.612 -0.282 1.00 84.06 94 ASP A N 1
ATOM 741 C CA . ASP A 1 94 ? 14.021 6.740 0.368 1.00 84.06 94 ASP A CA 1
ATOM 742 C C . ASP A 1 94 ? 14.116 8.037 -0.437 1.00 84.06 94 ASP A C 1
ATOM 744 O O . ASP A 1 94 ? 15.112 8.344 -1.085 1.00 84.06 94 ASP A O 1
ATOM 748 N N . SER A 1 95 ? 13.033 8.809 -0.383 1.00 84.56 95 SER A N 1
ATOM 749 C CA . SER A 1 95 ? 12.938 10.155 -0.940 1.00 84.56 95 SER A CA 1
ATOM 750 C C . SER A 1 95 ? 11.906 10.938 -0.127 1.00 84.56 95 SER A C 1
ATOM 752 O O . SER A 1 95 ? 10.887 10.359 0.267 1.00 84.56 95 SER A O 1
ATOM 754 N N . PRO A 1 96 ? 12.135 12.234 0.156 1.00 85.81 96 PRO A N 1
ATOM 755 C CA . PRO A 1 96 ? 11.130 13.087 0.793 1.00 85.81 96 PRO A CA 1
ATOM 756 C C . PRO A 1 96 ? 9.884 13.289 -0.086 1.00 85.81 96 PRO A C 1
ATOM 758 O O . PRO A 1 96 ? 8.858 13.746 0.405 1.00 85.81 96 PRO A O 1
ATOM 761 N N . HIS A 1 97 ? 9.959 12.942 -1.375 1.00 87.94 97 HIS A N 1
ATOM 762 C CA . HIS A 1 97 ? 8.853 13.054 -2.323 1.00 87.94 97 HIS A CA 1
ATOM 763 C C . HIS A 1 97 ? 7.889 11.870 -2.292 1.00 87.94 97 HIS A C 1
ATOM 765 O O . HIS A 1 97 ? 6.824 11.945 -2.909 1.00 87.94 97 HIS A O 1
ATOM 771 N N . ASN A 1 98 ? 8.247 10.785 -1.605 1.00 91.38 98 ASN A N 1
ATOM 772 C CA . ASN A 1 98 ? 7.389 9.620 -1.454 1.00 91.38 98 ASN A CA 1
ATOM 773 C C . ASN A 1 98 ? 6.312 9.911 -0.406 1.00 91.38 98 ASN A C 1
ATOM 775 O O . ASN A 1 98 ? 6.615 10.325 0.712 1.00 91.38 98 ASN A O 1
ATOM 779 N N . PHE A 1 99 ? 5.058 9.632 -0.740 1.00 94.62 99 PHE A N 1
ATOM 780 C CA . PHE A 1 99 ? 3.939 9.697 0.188 1.00 94.62 99 PHE A CA 1
ATOM 781 C C . PHE A 1 99 ? 2.966 8.549 -0.064 1.00 94.62 99 PHE A C 1
ATOM 783 O O . PHE A 1 99 ? 2.926 7.967 -1.150 1.00 94.62 99 PHE A O 1
ATOM 790 N N . LEU A 1 100 ? 2.133 8.270 0.934 1.00 96.44 100 LEU A N 1
ATOM 791 C CA . LEU A 1 100 ? 0.999 7.359 0.837 1.00 96.44 100 LEU A CA 1
ATOM 792 C C . LEU A 1 100 ? -0.218 8.016 1.489 1.00 96.44 100 LEU A C 1
ATOM 794 O O . LEU A 1 100 ? -0.119 8.557 2.586 1.00 96.44 100 LEU A O 1
ATOM 798 N N . THR A 1 101 ? -1.368 7.973 0.830 1.00 97.00 101 THR A N 1
ATOM 799 C CA . THR A 1 101 ? -2.650 8.405 1.387 1.00 97.00 101 THR A CA 1
ATOM 800 C C . THR A 1 101 ? -3.711 7.352 1.129 1.00 97.00 101 THR A C 1
ATOM 802 O O . THR A 1 101 ? -3.752 6.724 0.067 1.00 97.00 101 THR A O 1
ATOM 805 N N . ILE A 1 102 ? -4.572 7.142 2.117 1.00 97.06 102 ILE A N 1
ATOM 806 C CA . ILE A 1 102 ? -5.647 6.156 2.083 1.00 97.06 102 ILE A CA 1
ATOM 807 C C . ILE A 1 102 ? -6.896 6.814 2.658 1.00 97.06 102 ILE A C 1
ATOM 809 O O . ILE A 1 102 ? -6.852 7.462 3.698 1.00 97.06 102 ILE A O 1
ATOM 813 N N . ASN A 1 103 ? -8.019 6.635 1.984 1.00 96.50 103 ASN A N 1
ATOM 814 C CA . ASN A 1 103 ? -9.308 7.188 2.348 1.00 96.50 103 ASN A CA 1
ATOM 815 C C . ASN A 1 103 ? -10.328 6.059 2.463 1.00 96.50 103 ASN A C 1
ATOM 817 O O . ASN A 1 103 ? -10.469 5.238 1.552 1.00 96.50 103 ASN A 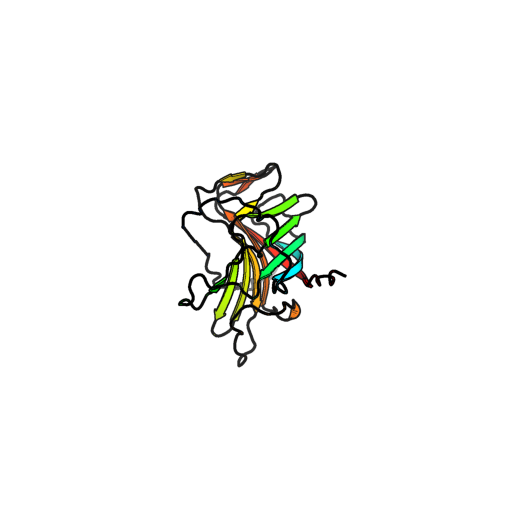O 1
ATOM 821 N N . LEU A 1 104 ? -11.054 6.071 3.575 1.00 94.81 104 LEU A N 1
ATOM 822 C CA . LEU A 1 104 ? -12.174 5.192 3.876 1.00 94.81 104 LEU A CA 1
ATOM 823 C C . LEU A 1 104 ? -13.382 6.061 4.233 1.00 94.81 104 LEU A C 1
ATOM 825 O O . LEU A 1 104 ? -13.484 6.590 5.344 1.00 94.81 104 LEU A O 1
ATOM 829 N N . GLY A 1 105 ? -14.278 6.271 3.270 1.00 93.19 105 GLY A N 1
ATOM 830 C CA . GLY A 1 105 ? -15.363 7.239 3.413 1.00 93.19 105 GLY A CA 1
ATOM 831 C C . GLY A 1 105 ? -14.823 8.638 3.742 1.00 93.19 105 GLY A C 1
ATOM 832 O O . GLY A 1 105 ? -14.147 9.252 2.924 1.00 93.19 105 GLY A O 1
ATOM 833 N N . LYS A 1 106 ? -15.118 9.138 4.950 1.00 92.38 106 LYS A N 1
ATOM 834 C CA . LYS A 1 106 ? -14.646 10.447 5.449 1.00 92.38 106 LYS A CA 1
ATOM 835 C C . LYS A 1 106 ? -13.334 10.375 6.244 1.00 92.38 106 LYS A C 1
ATOM 837 O O . LYS A 1 106 ? -12.849 11.406 6.699 1.00 92.38 106 LYS A O 1
ATOM 842 N N . GLN A 1 107 ? -12.805 9.177 6.486 1.00 93.62 107 GLN A N 1
ATOM 843 C CA . GLN A 1 107 ? -11.562 8.985 7.226 1.00 93.62 107 GLN A CA 1
ATOM 844 C C . GLN A 1 107 ? -10.385 9.018 6.259 1.00 93.62 107 GLN A C 1
ATOM 846 O O . GLN A 1 107 ? -10.378 8.284 5.272 1.00 93.62 107 GLN A O 1
ATOM 851 N N . THR A 1 108 ? -9.386 9.836 6.574 1.00 94.69 108 THR A N 1
ATOM 852 C CA . THR A 1 108 ? -8.138 9.922 5.818 1.00 94.69 108 THR A CA 1
ATOM 853 C C . THR A 1 108 ? -6.988 9.476 6.705 1.00 94.69 108 THR A C 1
ATOM 855 O O . THR A 1 108 ? -6.847 9.941 7.834 1.00 94.69 108 THR A O 1
ATOM 858 N N . PHE A 1 109 ? -6.171 8.586 6.162 1.00 93.81 109 PHE A N 1
ATOM 859 C CA . PHE A 1 109 ? -4.927 8.113 6.736 1.00 93.81 109 PHE A CA 1
ATOM 860 C C . PHE A 1 109 ? -3.797 8.585 5.825 1.00 93.81 109 PHE A C 1
ATOM 862 O O . PHE A 1 109 ? -3.824 8.332 4.616 1.00 93.81 109 PHE A O 1
ATOM 869 N N . LEU A 1 110 ? -2.816 9.285 6.384 1.00 93.25 110 LEU A N 1
ATOM 870 C CA . LEU A 1 110 ? -1.655 9.773 5.637 1.00 93.25 110 LEU A CA 1
ATOM 871 C C . LEU A 1 110 ? -0.413 9.070 6.162 1.00 93.25 110 LEU A C 1
ATOM 873 O O . LEU A 1 110 ? -0.264 8.966 7.371 1.00 93.25 110 LEU A O 1
ATOM 877 N N . GLY A 1 111 ? 0.478 8.620 5.285 1.00 90.50 111 GLY A N 1
ATOM 878 C CA . GLY A 1 111 ? 1.784 8.097 5.673 1.00 90.50 111 GLY A CA 1
ATOM 879 C C . GLY A 1 111 ? 2.510 9.092 6.573 1.00 90.50 111 GLY A C 1
ATOM 880 O O . GLY A 1 111 ? 2.690 10.246 6.189 1.00 90.50 111 GLY A O 1
ATOM 881 N N . ALA A 1 112 ? 2.899 8.645 7.763 1.00 88.06 112 ALA A N 1
ATOM 882 C CA . ALA A 1 112 ? 3.732 9.395 8.689 1.00 88.06 112 ALA A CA 1
ATOM 883 C C . ALA A 1 112 ? 5.165 8.850 8.672 1.00 88.06 112 ALA A C 1
ATOM 885 O O . ALA A 1 112 ? 5.415 7.668 8.417 1.00 88.06 112 ALA A O 1
ATOM 886 N N . GLY A 1 113 ? 6.121 9.745 8.918 1.00 85.50 113 GLY A N 1
ATOM 887 C CA . GLY A 1 113 ? 7.541 9.462 8.746 1.00 85.50 113 GLY A CA 1
ATOM 888 C C . GLY A 1 113 ? 7.956 9.375 7.273 1.00 85.50 113 GLY A C 1
ATOM 889 O O . GLY A 1 113 ? 7.226 9.757 6.356 1.00 85.50 113 GLY A O 1
ATOM 890 N N . ARG A 1 114 ? 9.175 8.886 7.030 1.00 86.25 114 ARG A N 1
ATOM 891 C CA . ARG A 1 114 ? 9.712 8.761 5.667 1.00 86.25 114 ARG A CA 1
ATOM 892 C C . ARG A 1 114 ? 9.085 7.550 4.982 1.00 86.25 114 ARG A C 1
ATOM 894 O O . ARG A 1 114 ? 9.463 6.423 5.288 1.00 86.25 114 ARG A O 1
ATOM 901 N N . THR A 1 115 ? 8.166 7.787 4.047 1.00 89.88 115 THR A N 1
ATOM 902 C CA . THR A 1 115 ? 7.653 6.738 3.154 1.00 89.88 115 THR A CA 1
ATOM 903 C C . THR A 1 115 ? 8.793 6.250 2.260 1.00 89.88 115 THR A C 1
ATOM 905 O O . THR A 1 115 ? 9.531 7.042 1.670 1.00 89.88 115 THR A O 1
ATOM 908 N N . PHE A 1 116 ? 8.963 4.939 2.162 1.00 91.38 116 PHE A N 1
ATOM 909 C CA . PHE A 1 116 ? 10.041 4.320 1.403 1.00 91.38 116 PHE A CA 1
ATOM 910 C C . PHE A 1 116 ? 9.491 3.399 0.323 1.00 91.38 116 PHE A C 1
ATOM 912 O O . PHE A 1 116 ? 8.400 2.836 0.425 1.00 91.38 116 PHE A O 1
ATOM 919 N N . VAL A 1 117 ? 10.283 3.245 -0.726 1.00 92.75 117 VAL A N 1
ATOM 920 C CA . VAL A 1 117 ? 10.076 2.256 -1.769 1.00 92.75 117 VAL A CA 1
ATOM 921 C C . VAL A 1 117 ? 10.864 1.006 -1.394 1.00 92.75 117 VAL A C 1
ATOM 923 O O . VAL A 1 117 ? 12.016 1.067 -0.968 1.00 92.75 117 VAL A O 1
ATOM 926 N N . THR A 1 118 ? 10.222 -0.141 -1.542 1.00 91.31 118 THR A N 1
ATOM 927 C CA . THR A 1 118 ? 10.823 -1.461 -1.388 1.00 91.31 118 THR A CA 1
ATOM 928 C C . THR A 1 118 ? 10.927 -2.087 -2.764 1.00 91.31 118 THR A C 1
ATOM 930 O O . THR A 1 118 ? 9.923 -2.190 -3.464 1.00 91.31 118 THR A O 1
ATOM 933 N N . VAL A 1 119 ? 12.128 -2.509 -3.144 1.00 89.62 119 VAL A N 1
ATOM 934 C CA . VAL A 1 119 ? 12.348 -3.349 -4.324 1.00 89.62 119 VAL A CA 1
ATOM 935 C C . VAL A 1 119 ? 13.113 -4.582 -3.884 1.00 89.62 119 VAL A C 1
ATOM 937 O O . VAL A 1 119 ? 14.091 -4.475 -3.139 1.00 89.62 119 VAL A O 1
ATOM 940 N N . ALA A 1 120 ? 12.657 -5.746 -4.318 1.00 85.62 120 ALA A N 1
ATOM 941 C CA . ALA A 1 120 ? 13.399 -6.984 -4.161 1.00 85.62 120 ALA A CA 1
ATOM 942 C C . ALA A 1 120 ? 13.173 -7.866 -5.383 1.00 85.62 120 ALA A C 1
ATOM 944 O O . ALA A 1 120 ? 12.038 -8.035 -5.831 1.00 85.62 120 ALA A O 1
ATOM 945 N N . ASP A 1 121 ? 14.247 -8.445 -5.886 1.00 81.88 121 ASP A N 1
ATOM 946 C CA . ASP A 1 121 ? 14.221 -9.575 -6.790 1.00 81.88 121 ASP A CA 1
ATOM 947 C C . ASP A 1 121 ? 14.429 -10.874 -5.997 1.00 81.88 121 ASP A C 1
ATOM 949 O O . ASP A 1 121 ? 15.099 -10.948 -4.966 1.00 81.88 121 ASP A O 1
ATOM 953 N N . PHE A 1 122 ? 13.765 -11.913 -6.464 1.00 78.81 122 PHE A N 1
ATOM 954 C CA . PHE A 1 122 ? 13.892 -13.286 -6.013 1.00 78.8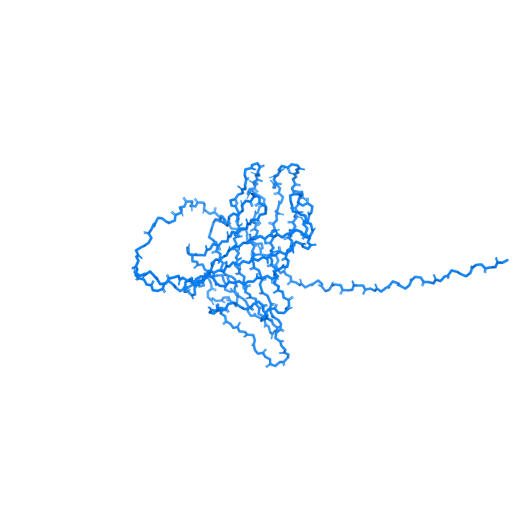1 122 PHE A CA 1
ATOM 955 C C . PHE A 1 122 ? 14.073 -14.146 -7.263 1.00 78.81 122 PHE A C 1
ATOM 957 O O . PHE A 1 122 ? 13.668 -13.737 -8.353 1.00 78.81 122 PHE A O 1
ATOM 964 N N . ASP A 1 123 ? 14.573 -15.373 -7.104 1.00 77.94 123 ASP A N 1
ATOM 965 C CA . ASP A 1 123 ? 14.841 -16.288 -8.227 1.00 77.94 123 ASP A CA 1
ATOM 966 C C . ASP A 1 123 ? 13.670 -16.395 -9.220 1.00 77.94 123 ASP A C 1
ATOM 968 O O . ASP A 1 123 ? 13.867 -16.511 -10.432 1.00 77.94 123 ASP A O 1
ATOM 972 N N . HIS A 1 124 ? 12.435 -16.336 -8.708 1.00 77.38 124 HIS A N 1
ATOM 973 C CA . HIS A 1 124 ? 11.202 -16.474 -9.485 1.00 77.38 124 HIS A CA 1
ATOM 974 C C . HIS A 1 124 ? 10.123 -15.444 -9.120 1.00 77.38 124 HIS A C 1
ATOM 976 O O . HIS A 1 124 ? 8.938 -15.680 -9.366 1.00 77.38 124 HIS A O 1
ATOM 982 N N . ALA A 1 125 ? 10.495 -14.323 -8.502 1.00 82.38 125 ALA A N 1
ATOM 983 C CA . ALA A 1 125 ? 9.543 -13.267 -8.177 1.00 82.38 125 ALA A CA 1
ATOM 984 C C . ALA A 1 125 ? 10.206 -11.892 -8.128 1.00 82.38 125 ALA A C 1
ATOM 986 O O . ALA A 1 125 ? 11.379 -11.764 -7.815 1.00 82.38 125 ALA A O 1
ATOM 987 N N . GLU A 1 126 ? 9.425 -10.856 -8.382 1.00 87.31 126 GLU A N 1
ATOM 988 C CA . GLU A 1 126 ? 9.805 -9.465 -8.158 1.00 87.31 126 GLU A CA 1
ATOM 989 C C . GLU A 1 126 ? 8.791 -8.824 -7.215 1.00 87.31 126 GLU A C 1
ATOM 991 O O . GLU A 1 126 ? 7.590 -9.104 -7.286 1.00 87.31 126 GLU A O 1
ATOM 996 N N . HIS A 1 127 ? 9.287 -7.981 -6.320 1.00 90.56 127 HIS A N 1
ATOM 997 C CA . HIS A 1 127 ? 8.508 -7.213 -5.364 1.00 90.56 127 HIS A CA 1
ATOM 998 C C . HIS A 1 127 ? 8.775 -5.731 -5.568 1.00 90.56 127 HIS A C 1
ATOM 1000 O O . HIS A 1 127 ? 9.924 -5.289 -5.606 1.00 90.56 127 HIS A O 1
ATOM 1006 N N . PHE A 1 128 ? 7.696 -4.965 -5.610 1.00 93.06 128 PHE A N 1
ATOM 1007 C CA . PHE A 1 128 ? 7.711 -3.519 -5.532 1.00 93.06 128 PHE A CA 1
ATOM 1008 C C . PHE A 1 128 ? 6.679 -3.076 -4.498 1.00 93.06 128 PHE A C 1
ATOM 1010 O O . PHE A 1 128 ? 5.535 -3.525 -4.519 1.00 93.06 128 PHE A O 1
ATOM 1017 N N . GLY A 1 129 ? 7.032 -2.155 -3.610 1.00 95.06 129 GLY A N 1
ATOM 1018 C CA . GLY A 1 129 ? 6.055 -1.595 -2.684 1.00 95.06 129 GLY A CA 1
ATOM 1019 C C . GLY A 1 129 ? 6.382 -0.188 -2.233 1.00 95.06 129 GLY A C 1
ATOM 1020 O O . GLY A 1 129 ? 7.549 0.168 -2.121 1.00 95.06 129 GLY A O 1
ATOM 1021 N N . VAL A 1 130 ? 5.347 0.588 -1.935 1.00 95.69 130 VAL A N 1
ATOM 1022 C CA . VAL A 1 130 ? 5.449 1.913 -1.313 1.00 95.69 130 VAL A CA 1
ATOM 1023 C C . VAL A 1 130 ? 4.894 1.793 0.094 1.00 95.69 130 VAL A C 1
ATOM 1025 O O . VAL A 1 130 ? 3.724 1.447 0.261 1.00 95.69 130 VAL A O 1
ATOM 1028 N N . VAL A 1 131 ? 5.741 2.020 1.095 1.00 95.00 131 VAL A N 1
ATOM 1029 C CA . VAL A 1 131 ? 5.459 1.682 2.491 1.00 95.00 131 VAL A CA 1
ATOM 1030 C C . VAL A 1 131 ? 5.731 2.886 3.383 1.00 95.00 131 VAL A C 1
ATOM 1032 O O . VAL A 1 131 ? 6.823 3.453 3.376 1.00 95.00 131 VAL A O 1
ATOM 1035 N N . ALA A 1 132 ? 4.732 3.257 4.171 1.00 93.50 132 ALA A N 1
ATOM 1036 C CA . ALA A 1 132 ? 4.874 4.163 5.293 1.00 93.50 132 ALA A CA 1
ATOM 1037 C C . ALA A 1 132 ? 5.104 3.346 6.582 1.00 93.50 132 ALA A C 1
ATOM 1039 O O . ALA A 1 132 ? 4.402 2.351 6.808 1.00 93.50 132 ALA A O 1
ATOM 1040 N N . PRO A 1 133 ? 6.076 3.737 7.425 1.00 90.69 133 PRO A N 1
ATOM 1041 C CA . PRO A 1 133 ? 6.315 3.091 8.719 1.00 90.69 133 PRO A CA 1
ATOM 1042 C C . PRO A 1 133 ? 5.236 3.431 9.759 1.00 90.69 133 PRO A C 1
ATOM 1044 O O . PRO A 1 133 ? 5.174 2.811 10.816 1.00 90.69 133 PRO A O 1
ATOM 1047 N N . ASP A 1 134 ? 4.413 4.441 9.479 1.00 91.06 134 ASP A N 1
ATOM 1048 C CA . ASP A 1 134 ? 3.384 4.924 10.385 1.00 91.06 134 ASP A CA 1
ATOM 1049 C C . ASP A 1 134 ? 2.280 5.679 9.622 1.00 91.06 134 ASP A C 1
ATOM 1051 O O . ASP A 1 134 ? 2.404 5.923 8.415 1.00 91.06 134 ASP A O 1
ATOM 1055 N N . LEU A 1 135 ? 1.203 6.064 10.309 1.00 90.00 135 LEU A N 1
ATOM 1056 C CA . LEU A 1 135 ? 0.130 6.896 9.772 1.00 90.00 135 LEU A CA 1
ATOM 1057 C C . LEU A 1 135 ? -0.195 8.079 10.687 1.00 90.00 135 LEU A C 1
ATOM 1059 O O . LEU A 1 135 ? -0.411 7.931 11.885 1.00 90.00 135 LEU A O 1
ATOM 1063 N N . HIS A 1 136 ? -0.409 9.245 10.085 1.00 90.88 136 HIS A N 1
ATOM 1064 C CA . HIS A 1 136 ? -1.270 10.257 10.672 1.00 90.88 136 HIS A CA 1
ATOM 1065 C C . HIS A 1 136 ? -2.700 9.730 10.670 1.00 90.88 136 HIS A C 1
ATOM 1067 O O . HIS A 1 136 ? -3.315 9.525 9.617 1.00 90.88 136 HIS A O 1
ATOM 1073 N N . LEU A 1 137 ? -3.202 9.485 11.874 1.00 89.75 137 LEU A N 1
ATOM 1074 C CA . LEU A 1 137 ? -4.505 8.890 12.087 1.00 89.75 137 LEU A CA 1
ATOM 1075 C C . LEU A 1 137 ? -5.632 9.932 12.063 1.00 89.75 137 LEU A C 1
ATOM 1077 O O . LEU A 1 137 ? -5.432 11.079 12.476 1.00 89.75 137 LEU A O 1
ATOM 1081 N N . PRO A 1 138 ? -6.851 9.534 11.659 1.00 91.25 138 PRO A N 1
ATOM 1082 C CA . PRO A 1 138 ? -8.015 10.398 11.758 1.00 91.25 138 PRO A CA 1
ATOM 1083 C C . PRO A 1 138 ? -8.423 10.628 13.223 1.00 91.25 138 PRO A C 1
ATOM 1085 O O . PRO A 1 138 ? -8.053 9.890 14.138 1.00 91.25 138 PRO A O 1
ATOM 1088 N N . LYS A 1 139 ? -9.235 11.665 13.455 1.00 91.44 139 LYS A N 1
ATOM 1089 C CA . LYS A 1 139 ? -9.700 12.044 14.798 1.00 91.44 139 LYS A CA 1
ATOM 1090 C C . LYS A 1 139 ? -10.305 10.850 15.552 1.00 91.44 139 LYS A C 1
ATOM 1092 O O . LYS A 1 139 ? -11.161 10.143 15.027 1.00 91.44 139 LYS A O 1
ATOM 1097 N N . GLY A 1 140 ? -9.905 10.692 16.815 1.00 91.81 140 GLY A N 1
ATOM 1098 C CA . GLY A 1 140 ? -10.407 9.650 17.718 1.00 91.81 140 GLY A CA 1
ATOM 1099 C C . GLY A 1 140 ? -9.595 8.356 17.702 1.00 91.81 140 GLY A C 1
ATOM 1100 O O . GLY A 1 140 ? -9.816 7.503 18.556 1.00 91.81 140 GLY A O 1
ATOM 1101 N N . TRP A 1 141 ? -8.643 8.225 16.782 1.00 93.69 141 TRP A N 1
ATOM 1102 C CA . TRP A 1 141 ? -7.658 7.156 16.813 1.00 93.69 141 TRP A CA 1
ATOM 1103 C C . TRP A 1 141 ? -6.443 7.548 17.650 1.00 93.69 141 TRP A C 1
ATOM 1105 O O . TRP A 1 141 ? -6.093 8.727 17.744 1.00 93.69 141 TRP A O 1
ATOM 1115 N N . LYS A 1 142 ? -5.786 6.549 18.235 1.00 91.62 142 LYS A N 1
ATOM 1116 C CA . LYS A 1 142 ? -4.518 6.697 18.952 1.00 91.62 142 LYS A CA 1
ATOM 1117 C C . LYS A 1 142 ? -3.619 5.512 18.636 1.00 91.62 142 LYS A C 1
ATOM 1119 O O . LYS A 1 142 ? -4.101 4.383 18.562 1.00 91.62 142 LYS A O 1
ATOM 1124 N N . ILE A 1 143 ? -2.329 5.778 18.487 1.00 87.31 143 ILE A N 1
ATOM 1125 C CA . ILE A 1 143 ? -1.288 4.759 18.407 1.00 87.31 143 ILE A CA 1
ATOM 1126 C C . ILE A 1 143 ? -0.401 4.889 19.643 1.00 87.31 143 ILE A C 1
ATOM 1128 O O . ILE A 1 143 ? 0.002 5.992 20.009 1.00 87.31 143 ILE A O 1
ATOM 1132 N N . ASP A 1 144 ? -0.078 3.749 20.242 1.00 85.44 144 ASP A N 1
ATOM 1133 C CA . ASP A 1 144 ? 1.047 3.611 21.158 1.00 85.44 144 ASP A CA 1
ATOM 1134 C C . ASP A 1 144 ? 2.275 3.100 20.384 1.00 85.44 144 ASP A C 1
ATOM 1136 O O . ASP A 1 144 ? 2.275 1.986 19.859 1.00 85.44 144 ASP A O 1
ATOM 1140 N N . HIS A 1 145 ? 3.321 3.925 20.288 1.00 81.25 145 HIS A N 1
ATOM 1141 C CA . HIS A 1 145 ? 4.554 3.592 19.563 1.00 81.25 145 HIS A CA 1
ATOM 1142 C C . HIS A 1 145 ? 5.570 2.806 20.405 1.00 81.25 145 HIS A C 1
ATOM 1144 O O . HIS A 1 145 ? 6.626 2.438 19.89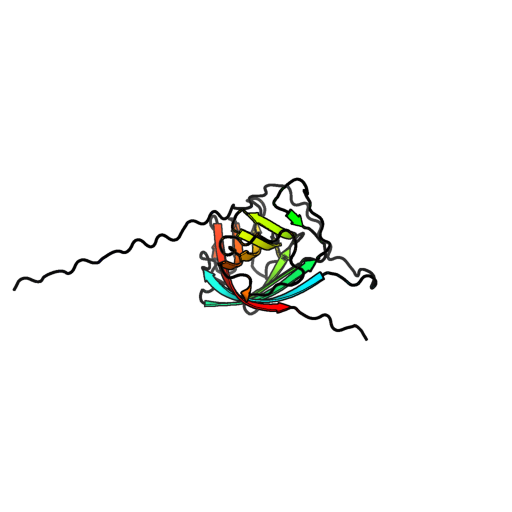3 1.00 81.25 145 HIS A O 1
ATOM 1150 N N . THR A 1 146 ? 5.287 2.523 21.679 1.00 82.81 146 THR A N 1
ATOM 1151 C CA . THR A 1 146 ? 6.227 1.806 22.559 1.00 82.81 146 THR A CA 1
ATOM 1152 C C . THR A 1 146 ? 6.396 0.330 22.191 1.00 82.81 146 THR A C 1
ATOM 1154 O O . THR A 1 146 ? 7.417 -0.272 22.516 1.00 82.81 146 THR A O 1
ATOM 1157 N N . VAL A 1 147 ? 5.418 -0.258 21.493 1.00 72.19 147 VAL A N 1
ATOM 1158 C CA . VAL A 1 147 ? 5.332 -1.713 21.273 1.00 72.19 147 VAL A CA 1
ATOM 1159 C C . VAL A 1 147 ? 5.958 -2.164 19.944 1.00 72.19 147 VAL A C 1
ATOM 1161 O O . VAL A 1 147 ? 6.248 -3.348 19.768 1.00 72.19 147 VAL A O 1
ATOM 1164 N N . GLY A 1 148 ? 6.219 -1.244 19.010 1.00 72.12 148 GLY A N 1
ATOM 1165 C CA . GLY A 1 148 ? 6.935 -1.542 17.768 1.00 72.12 148 GLY A CA 1
ATOM 1166 C C . GLY A 1 148 ? 6.475 -0.748 16.547 1.00 72.12 148 GLY A C 1
ATOM 1167 O O . GLY A 1 148 ? 5.499 0.001 16.579 1.00 72.12 148 GLY A O 1
ATOM 1168 N N . SER A 1 149 ? 7.205 -0.945 15.448 1.00 70.69 149 SER A N 1
ATOM 1169 C CA . SER A 1 149 ? 6.982 -0.266 14.168 1.00 70.69 149 SER A CA 1
ATOM 1170 C C . SER A 1 149 ? 5.823 -0.887 13.390 1.00 70.69 149 SER A C 1
ATOM 1172 O O . SER A 1 149 ? 5.765 -2.103 13.205 1.00 70.69 149 SER A O 1
ATOM 1174 N N . GLN A 1 150 ? 4.925 -0.048 12.887 1.00 82.12 150 GLN A N 1
ATOM 1175 C CA . GLN A 1 150 ? 3.808 -0.465 12.043 1.00 82.12 150 GLN A CA 1
ATOM 1176 C C . GLN A 1 150 ? 4.218 -0.446 10.569 1.00 82.12 150 GLN A C 1
ATOM 1178 O O . GLN A 1 150 ? 5.283 0.051 10.204 1.00 82.12 150 GLN A O 1
ATOM 1183 N N . THR A 1 151 ? 3.403 -1.042 9.699 1.00 89.12 151 THR A N 1
ATOM 1184 C CA . THR A 1 151 ? 3.655 -0.971 8.255 1.00 89.12 151 THR A CA 1
ATOM 1185 C C . THR A 1 151 ? 2.357 -0.813 7.488 1.00 89.12 151 THR A C 1
ATOM 1187 O O . THR A 1 151 ? 1.424 -1.611 7.614 1.00 89.12 151 THR A O 1
ATOM 1190 N N . PHE A 1 152 ? 2.322 0.222 6.660 1.00 93.44 152 PHE A N 1
ATOM 1191 C CA . PHE A 1 152 ? 1.182 0.573 5.831 1.00 93.44 152 PHE A CA 1
ATOM 1192 C C . PHE A 1 152 ? 1.676 0.733 4.413 1.00 93.44 152 PHE A C 1
ATOM 1194 O O . PHE A 1 152 ? 2.502 1.602 4.147 1.00 93.44 152 PHE A O 1
ATOM 1201 N N . GLY A 1 153 ? 1.229 -0.118 3.500 1.00 95.44 153 GLY A N 1
ATOM 1202 C CA . GLY A 1 153 ? 1.844 -0.131 2.187 1.00 95.44 153 GLY A CA 1
ATOM 1203 C C . GLY A 1 153 ? 0.979 -0.669 1.076 1.00 95.44 153 GLY A C 1
ATOM 1204 O O . GLY A 1 153 ? 0.116 -1.524 1.265 1.00 95.44 153 GLY A O 1
ATOM 1205 N N . VAL A 1 154 ? 1.271 -0.156 -0.109 1.00 96.31 154 VAL A N 1
ATOM 1206 C CA . VAL A 1 154 ? 0.834 -0.717 -1.378 1.00 96.31 154 VAL A CA 1
ATOM 1207 C C . VAL A 1 154 ? 1.933 -1.657 -1.856 1.00 96.31 154 VAL A C 1
ATOM 1209 O O . VAL A 1 154 ? 3.081 -1.241 -1.998 1.00 96.31 154 VAL A O 1
ATOM 1212 N N . LEU A 1 155 ? 1.584 -2.919 -2.080 1.00 95.88 155 LEU A N 1
ATOM 1213 C CA . LEU A 1 155 ? 2.496 -4.014 -2.381 1.00 95.88 155 LEU A CA 1
ATOM 1214 C C . LEU A 1 155 ? 2.098 -4.659 -3.709 1.00 95.88 155 LEU A C 1
ATOM 1216 O O . LEU A 1 155 ? 0.956 -5.084 -3.913 1.00 95.88 155 LEU A O 1
ATOM 1220 N N . PHE A 1 156 ? 3.070 -4.769 -4.597 1.00 94.00 156 PHE A N 1
ATOM 1221 C CA . PHE A 1 156 ? 2.954 -5.422 -5.882 1.00 94.00 156 PHE A CA 1
ATOM 1222 C C . PHE A 1 156 ? 3.992 -6.528 -5.960 1.00 94.00 156 PHE A C 1
ATOM 1224 O O . PHE A 1 156 ? 5.178 -6.305 -5.726 1.00 94.00 156 PHE A O 1
ATOM 1231 N N . GLN A 1 157 ? 3.541 -7.722 -6.314 1.00 90.75 157 GLN A N 1
ATOM 1232 C CA . GLN A 1 157 ? 4.430 -8.841 -6.558 1.00 90.75 157 GLN A CA 1
ATOM 1233 C C . GLN A 1 157 ? 4.033 -9.501 -7.863 1.00 90.75 157 GLN A C 1
ATOM 1235 O O . GLN A 1 157 ? 2.849 -9.715 -8.147 1.00 90.75 157 GLN A O 1
ATOM 1240 N N . ASN A 1 158 ? 5.034 -9.853 -8.645 1.00 86.19 158 ASN A N 1
ATOM 1241 C CA . ASN A 1 158 ? 4.864 -10.636 -9.848 1.00 86.19 158 ASN A CA 1
ATOM 1242 C C . ASN A 1 158 ? 5.752 -11.877 -9.742 1.00 86.19 158 ASN A C 1
ATOM 1244 O O . ASN A 1 158 ? 6.853 -11.820 -9.202 1.00 86.19 158 ASN A O 1
ATOM 1248 N N . ALA A 1 159 ? 5.241 -13.011 -10.208 1.00 82.44 159 ALA A N 1
ATOM 1249 C CA . ALA A 1 159 ? 6.001 -14.245 -10.340 1.00 82.44 159 ALA A CA 1
ATOM 1250 C C . ALA A 1 159 ? 6.124 -14.510 -11.843 1.00 82.44 159 ALA A C 1
ATOM 1252 O O . ALA A 1 159 ? 5.151 -14.971 -12.451 1.00 82.44 159 ALA A O 1
ATOM 1253 N N . PRO A 1 160 ? 7.255 -14.146 -12.474 1.00 69.88 160 PRO A N 1
ATOM 1254 C CA . PRO A 1 160 ? 7.410 -14.306 -13.908 1.00 69.88 160 PRO A CA 1
ATOM 1255 C C . PRO A 1 160 ? 7.224 -15.769 -14.321 1.00 69.88 160 PRO A C 1
ATOM 1257 O O . PRO A 1 160 ? 7.504 -16.698 -13.561 1.00 69.88 160 PRO A O 1
ATOM 1260 N N . LYS A 1 161 ? 6.769 -15.996 -15.558 1.00 73.06 161 LYS A N 1
ATOM 1261 C CA . LYS A 1 161 ? 6.750 -17.352 -16.124 1.00 73.06 161 LYS A CA 1
ATOM 1262 C C . LYS A 1 161 ? 8.171 -17.927 -16.127 1.00 73.06 161 LYS A C 1
ATOM 1264 O O . LYS A 1 161 ? 9.141 -17.189 -16.282 1.00 73.06 161 LYS A O 1
ATOM 1269 N N . LYS A 1 162 ? 8.286 -19.254 -16.008 1.00 67.31 162 LYS A N 1
ATOM 1270 C CA . LYS A 1 162 ? 9.572 -19.968 -16.057 1.00 67.31 162 LYS A CA 1
ATOM 1271 C C . LYS A 1 162 ? 10.410 -19.491 -17.257 1.00 67.31 162 LYS A C 1
ATOM 1273 O O . LYS A 1 162 ? 9.921 -19.517 -18.383 1.00 67.31 162 LYS A O 1
ATOM 1278 N N . GLY A 1 163 ? 11.648 -19.063 -17.000 1.00 61.28 163 GLY A N 1
ATOM 1279 C CA . GLY A 1 163 ? 12.572 -18.538 -18.017 1.00 61.28 163 GLY A CA 1
ATOM 1280 C C . GLY A 1 163 ? 12.545 -17.017 -18.211 1.00 61.28 163 GLY A C 1
ATOM 1281 O O . GLY A 1 163 ? 13.342 -16.504 -18.990 1.00 61.28 163 GLY A O 1
ATOM 1282 N N . VAL A 1 164 ? 11.673 -16.285 -17.509 1.00 67.38 164 VAL A N 1
ATOM 1283 C CA . VAL A 1 164 ? 11.685 -14.816 -17.480 1.00 67.38 164 VAL A CA 1
ATOM 1284 C C . VAL A 1 164 ? 12.458 -14.342 -16.250 1.00 67.38 164 VAL A C 1
ATOM 1286 O O . VAL A 1 164 ? 12.153 -14.745 -15.130 1.00 67.38 164 VAL A O 1
ATOM 1289 N N . ILE A 1 165 ? 13.456 -13.486 -16.470 1.00 60.34 165 ILE A N 1
ATOM 1290 C CA . ILE A 1 165 ? 14.274 -12.887 -15.409 1.00 60.34 165 ILE A CA 1
ATOM 1291 C C . ILE A 1 165 ? 13.443 -11.815 -14.690 1.00 60.34 165 ILE A C 1
ATOM 1293 O O . ILE A 1 165 ? 12.794 -10.994 -15.344 1.00 60.34 165 ILE A O 1
ATOM 1297 N N . ALA A 1 166 ? 13.448 -11.840 -13.354 1.00 68.69 166 ALA A N 1
ATOM 1298 C CA . ALA A 1 166 ? 12.845 -10.796 -12.527 1.00 68.69 166 ALA A CA 1
ATOM 1299 C C . ALA A 1 166 ? 13.494 -9.437 -12.835 1.00 68.69 166 ALA A C 1
ATOM 1301 O O . ALA A 1 166 ? 14.707 -9.356 -13.037 1.00 68.69 166 ALA A O 1
ATOM 1302 N N . ARG A 1 167 ? 12.708 -8.359 -12.898 1.00 70.25 167 ARG A N 1
ATOM 1303 C CA . ARG A 1 167 ? 13.282 -7.029 -13.114 1.00 70.25 167 ARG A CA 1
ATOM 1304 C C . ARG A 1 167 ? 13.866 -6.536 -11.797 1.00 70.25 167 ARG A C 1
ATOM 1306 O O . ARG A 1 167 ? 13.197 -6.566 -10.767 1.00 70.25 167 ARG A O 1
ATOM 1313 N N . SER A 1 168 ? 15.095 -6.040 -11.847 1.00 71.31 168 SER A N 1
ATOM 1314 C CA . SER A 1 168 ? 15.699 -5.327 -10.728 1.00 71.31 168 SER A CA 1
ATOM 1315 C C . SER A 1 168 ? 15.442 -3.822 -10.860 1.00 71.31 168 SER A C 1
ATOM 1317 O O . SER A 1 168 ? 15.426 -3.261 -11.957 1.00 71.31 168 SER A O 1
ATOM 1319 N N . GLY A 1 169 ? 15.226 -3.157 -9.723 1.00 82.81 169 GLY A N 1
ATOM 1320 C CA . GLY A 1 169 ? 15.078 -1.700 -9.643 1.00 82.81 169 GLY A CA 1
ATOM 1321 C C . GLY A 1 169 ? 13.640 -1.165 -9.631 1.00 82.81 169 GLY A C 1
ATOM 1322 O O . GLY A 1 169 ? 12.655 -1.903 -9.649 1.00 82.81 169 GLY A O 1
ATOM 1323 N N . ILE A 1 170 ? 13.528 0.163 -9.534 1.00 87.81 170 ILE A N 1
ATOM 1324 C CA . ILE A 1 170 ? 12.239 0.862 -9.502 1.00 87.81 170 ILE A CA 1
ATOM 1325 C C . ILE A 1 170 ? 11.637 0.866 -10.917 1.00 87.81 170 ILE A C 1
ATOM 1327 O O . ILE A 1 170 ? 12.286 1.348 -11.848 1.00 87.81 170 ILE A O 1
ATOM 1331 N N . PRO A 1 171 ? 10.389 0.404 -11.108 1.00 88.62 171 PRO A N 1
ATOM 1332 C CA . PRO A 1 171 ? 9.728 0.486 -12.402 1.00 88.62 171 PRO A CA 1
ATOM 1333 C C . PRO A 1 171 ? 9.430 1.944 -12.776 1.00 88.62 171 PRO A C 1
ATOM 1335 O O . PRO A 1 171 ? 8.810 2.681 -12.013 1.00 88.62 171 PRO A O 1
ATOM 1338 N N . GLU A 1 172 ? 9.778 2.351 -14.000 1.00 89.31 172 GLU A N 1
ATOM 1339 C CA . GLU A 1 172 ? 9.473 3.705 -14.500 1.00 89.31 172 GLU A CA 1
ATOM 1340 C C . GLU A 1 172 ? 7.967 4.006 -14.551 1.00 89.31 172 GLU A C 1
ATOM 1342 O O . GLU A 1 172 ? 7.538 5.166 -14.457 1.00 89.31 172 GLU A O 1
ATOM 1347 N N . LYS A 1 173 ? 7.167 2.947 -14.726 1.00 90.69 173 LYS A N 1
ATOM 1348 C CA . LYS A 1 173 ? 5.711 2.976 -14.782 1.00 90.69 173 LYS A CA 1
ATOM 1349 C C . LYS A 1 173 ? 5.123 1.702 -14.181 1.00 90.69 173 LYS A C 1
ATOM 1351 O O . LYS A 1 173 ? 5.573 0.603 -14.487 1.00 90.69 173 LYS A O 1
ATOM 1356 N N . LEU A 1 174 ? 4.069 1.860 -13.387 1.00 92.25 174 LEU A N 1
ATOM 1357 C CA . LEU A 1 174 ? 3.268 0.766 -12.859 1.00 92.25 174 LEU A CA 1
ATOM 1358 C C . LEU A 1 174 ? 2.042 0.555 -13.738 1.00 92.25 174 LEU A C 1
ATOM 1360 O O . LEU A 1 174 ? 1.316 1.495 -14.074 1.00 92.25 174 LEU A O 1
ATOM 1364 N N . VAL A 1 175 ? 1.797 -0.701 -14.085 1.00 91.94 175 VAL A N 1
ATOM 1365 C CA . VAL A 1 175 ? 0.642 -1.124 -14.868 1.00 91.94 175 VAL A CA 1
ATOM 1366 C C . VAL A 1 175 ? 0.036 -2.331 -14.162 1.00 91.94 175 VAL A C 1
ATOM 1368 O O . VAL A 1 175 ? 0.666 -3.373 -14.047 1.00 91.94 175 VAL A O 1
ATOM 1371 N N . LEU A 1 176 ? -1.195 -2.196 -13.658 1.00 92.25 176 LEU A N 1
ATOM 1372 C CA . LEU A 1 176 ? -1.778 -3.172 -12.724 1.00 92.25 176 LEU A CA 1
ATOM 1373 C C . LEU A 1 176 ? -1.841 -4.609 -13.269 1.00 92.25 176 LEU A C 1
ATOM 1375 O O . LEU A 1 176 ? -1.735 -5.561 -12.502 1.00 92.25 176 LEU A O 1
ATOM 1379 N N . ARG A 1 177 ? -2.028 -4.770 -14.585 1.00 89.56 177 ARG A N 1
ATOM 1380 C CA . ARG A 1 177 ? -2.072 -6.085 -15.251 1.00 89.56 177 ARG A CA 1
ATOM 1381 C C . ARG A 1 177 ? -0.724 -6.813 -15.262 1.00 89.56 177 ARG A C 1
ATOM 1383 O O . ARG A 1 177 ? -0.722 -8.022 -15.459 1.00 89.56 177 ARG A O 1
ATOM 1390 N N . ASP A 1 178 ? 0.379 -6.103 -15.040 1.00 87.50 178 ASP A N 1
ATOM 1391 C CA . ASP A 1 178 ? 1.718 -6.696 -15.002 1.00 87.50 178 ASP A CA 1
ATOM 1392 C C . ASP A 1 178 ? 1.960 -7.422 -13.660 1.00 87.50 178 ASP A C 1
ATOM 1394 O O . ASP A 1 178 ? 2.832 -8.278 -13.566 1.00 87.50 178 ASP A O 1
ATOM 1398 N N . PHE A 1 179 ? 1.141 -7.144 -12.636 1.00 87.69 179 PHE A N 1
ATOM 1399 C CA . PHE A 1 179 ? 1.224 -7.742 -11.301 1.00 87.69 179 PHE A CA 1
ATOM 1400 C C . PHE A 1 179 ? 0.099 -8.757 -11.083 1.00 87.69 179 PHE A C 1
ATOM 1402 O O . PHE A 1 179 ? -0.939 -8.467 -10.477 1.00 87.69 179 PHE A O 1
ATOM 1409 N N . VAL A 1 180 ? 0.287 -9.960 -11.628 1.00 83.25 180 VAL A N 1
ATOM 1410 C CA . VAL A 1 180 ? -0.730 -11.025 -11.590 1.00 83.25 180 VAL A CA 1
ATOM 1411 C C . VAL A 1 180 ? -0.786 -11.764 -10.253 1.00 83.25 180 VAL A C 1
ATOM 1413 O O . VAL A 1 180 ? -1.855 -12.250 -9.883 1.00 83.25 180 VAL A O 1
ATOM 1416 N N . SER A 1 181 ? 0.333 -11.828 -9.527 1.00 85.94 181 SER A N 1
ATOM 1417 C CA . SER A 1 181 ? 0.442 -12.599 -8.284 1.00 85.94 181 SER A CA 1
ATOM 1418 C C . SER A 1 181 ? -0.132 -11.834 -7.095 1.00 85.94 181 SER A C 1
ATOM 1420 O O . SER A 1 181 ? -1.066 -12.309 -6.451 1.00 85.94 181 SER A O 1
ATOM 1422 N N . THR A 1 182 ? 0.373 -10.623 -6.843 1.00 91.12 182 THR A N 1
ATOM 1423 C CA . THR A 1 182 ? -0.046 -9.800 -5.702 1.00 91.12 182 THR A CA 1
ATOM 1424 C C . THR A 1 182 ? -0.226 -8.348 -6.123 1.00 91.12 182 THR A C 1
ATOM 1426 O O . THR A 1 182 ? 0.644 -7.754 -6.756 1.00 91.12 182 THR A O 1
ATOM 1429 N N . ARG A 1 183 ? -1.364 -7.773 -5.729 1.00 95.75 183 ARG A N 1
ATOM 1430 C CA . ARG A 1 183 ? -1.699 -6.350 -5.863 1.00 95.75 183 ARG A CA 1
ATOM 1431 C C . ARG A 1 183 ? -2.524 -5.934 -4.650 1.00 95.75 183 ARG A C 1
ATOM 1433 O O . ARG A 1 183 ? -3.753 -5.986 -4.659 1.00 95.75 183 ARG A O 1
ATOM 1440 N N . GLU A 1 184 ? -1.836 -5.640 -3.561 1.00 97.31 184 GLU A N 1
ATOM 1441 C CA . GLU A 1 184 ? -2.423 -5.553 -2.228 1.00 97.31 184 GLU A CA 1
ATOM 1442 C C . GLU A 1 184 ? -2.149 -4.182 -1.607 1.00 97.31 184 GLU A C 1
ATOM 1444 O O . GLU A 1 184 ? -1.033 -3.681 -1.644 1.00 97.31 184 GLU A O 1
ATOM 1449 N N . LEU A 1 185 ? -3.166 -3.583 -1.001 1.00 97.50 185 LEU A N 1
ATOM 1450 C CA . LEU A 1 185 ? -2.992 -2.601 0.057 1.00 97.50 185 LEU A CA 1
ATOM 1451 C C . LEU A 1 185 ? -3.030 -3.353 1.389 1.00 97.50 185 LEU A C 1
ATOM 1453 O O . LEU A 1 185 ? -4.013 -4.037 1.679 1.00 97.50 185 LEU A O 1
ATOM 1457 N N . ARG A 1 186 ? -1.985 -3.200 2.200 1.00 97.00 186 ARG A N 1
ATOM 1458 C CA . ARG A 1 186 ? -1.864 -3.833 3.512 1.00 97.00 186 ARG A CA 1
ATOM 1459 C C . ARG A 1 186 ? -1.672 -2.792 4.602 1.00 97.00 186 ARG A C 1
ATOM 1461 O O . ARG A 1 186 ? -0.757 -1.974 4.519 1.00 97.00 186 ARG A O 1
ATOM 1468 N N . LEU A 1 187 ? -2.507 -2.860 5.634 1.00 95.38 187 LEU A N 1
ATOM 1469 C CA . LEU A 1 187 ? -2.428 -2.028 6.832 1.00 95.38 187 LEU A CA 1
ATOM 1470 C C . LEU A 1 187 ? -2.191 -2.936 8.035 1.00 95.38 187 LEU A C 1
ATOM 1472 O O . LEU A 1 187 ? -3.084 -3.687 8.433 1.00 95.38 187 LEU A O 1
ATOM 1476 N N . THR A 1 188 ? -0.979 -2.892 8.580 1.00 93.94 188 THR A N 1
ATOM 1477 C CA . THR A 1 188 ? -0.585 -3.702 9.735 1.00 93.94 188 THR A CA 1
ATOM 1478 C C . THR A 1 188 ? -0.660 -2.851 10.990 1.00 93.94 188 THR A C 1
ATOM 1480 O O . THR A 1 188 ? 0.193 -1.999 11.232 1.00 93.94 188 THR A O 1
ATOM 1483 N N . PHE A 1 189 ? -1.680 -3.119 11.792 1.00 91.06 189 PHE A N 1
ATOM 1484 C CA . PHE A 1 189 ? -1.931 -2.493 13.077 1.00 91.06 189 PHE A CA 1
ATOM 1485 C C . PHE A 1 189 ? -1.350 -3.383 14.184 1.00 91.06 189 PHE A C 1
ATOM 1487 O O . PHE A 1 189 ? -1.705 -4.559 14.290 1.00 91.06 189 PHE A O 1
ATOM 1494 N N . LEU A 1 190 ? -0.443 -2.842 14.995 1.00 88.06 190 LEU A N 1
ATOM 1495 C CA . LEU A 1 190 ? 0.122 -3.542 16.152 1.00 88.06 190 LEU A CA 1
ATOM 1496 C C . LEU A 1 190 ? -0.662 -3.224 17.433 1.00 88.06 190 LEU A C 1
ATOM 1498 O O . LEU A 1 190 ? -1.625 -2.457 17.429 1.00 88.06 190 LEU A O 1
ATOM 1502 N N . ASN A 1 191 ? -0.265 -3.867 18.525 1.00 85.00 191 ASN A N 1
ATOM 1503 C CA . ASN A 1 191 ? -0.898 -3.743 19.826 1.00 85.00 191 ASN A CA 1
ATOM 1504 C C . ASN A 1 191 ? -0.894 -2.285 20.305 1.00 85.00 191 ASN A C 1
ATOM 1506 O O . ASN A 1 191 ? 0.087 -1.573 20.108 1.00 85.00 191 ASN A O 1
ATOM 1510 N N . GLY A 1 192 ? -1.975 -1.863 20.963 1.00 81.06 192 GLY A N 1
ATOM 1511 C CA . GLY A 1 192 ? -2.090 -0.513 21.531 1.00 81.06 192 GLY A CA 1
ATOM 1512 C C . GLY A 1 192 ? -2.772 0.511 20.621 1.00 81.06 192 GLY A C 1
ATOM 1513 O O . GLY A 1 192 ? -2.944 1.663 21.015 1.00 81.06 192 GLY A O 1
ATOM 1514 N N . ILE A 1 193 ? -3.222 0.107 19.430 1.00 89.19 193 ILE A N 1
ATOM 1515 C CA . ILE A 1 193 ? -3.998 0.989 18.553 1.00 89.19 193 ILE A CA 1
ATOM 1516 C C . ILE A 1 193 ? -5.440 1.039 19.022 1.00 89.19 193 ILE A C 1
ATOM 1518 O O . ILE A 1 193 ? -6.128 0.019 19.065 1.00 89.19 193 ILE A O 1
ATOM 1522 N N . GLN A 1 194 ? -5.900 2.243 19.339 1.00 92.88 194 GLN A N 1
ATOM 1523 C CA . GLN A 1 194 ? -7.266 2.526 19.761 1.00 92.88 194 GLN A CA 1
ATOM 1524 C C . GLN A 1 194 ? -7.991 3.284 18.657 1.00 92.88 194 GLN A C 1
ATOM 1526 O O . GLN A 1 194 ? -7.416 4.158 18.006 1.00 92.88 194 GLN A O 1
ATOM 1531 N N . PHE A 1 195 ? -9.267 2.976 18.467 1.00 92.50 195 PHE A N 1
ATOM 1532 C CA . PHE A 1 195 ? -10.132 3.633 17.497 1.00 92.50 195 PHE A CA 1
ATOM 1533 C C . PHE A 1 195 ? -11.563 3.721 18.035 1.00 92.50 195 PHE A C 1
ATOM 1535 O O . PHE A 1 195 ? -11.922 3.008 18.977 1.00 92.50 195 PHE A O 1
ATOM 1542 N N . PRO A 1 196 ? -12.421 4.582 17.462 1.00 91.19 196 PRO A N 1
ATOM 1543 C CA . PRO A 1 196 ? -13.816 4.644 17.874 1.00 91.19 196 PRO A CA 1
ATOM 1544 C C . PRO A 1 196 ? -14.487 3.265 17.775 1.00 91.19 196 PRO A C 1
ATOM 1546 O O . PRO A 1 196 ? -14.629 2.711 16.686 1.00 91.19 196 PRO A O 1
ATOM 1549 N N . GLY A 1 197 ? -14.885 2.714 18.924 1.00 89.00 197 GLY A N 1
ATOM 1550 C CA . GLY A 1 197 ? -15.547 1.411 19.020 1.00 89.00 197 GLY A CA 1
ATOM 1551 C C . GLY A 1 197 ? -14.631 0.202 19.234 1.00 89.00 197 GLY A C 1
ATOM 1552 O O . GLY A 1 197 ? -15.145 -0.914 19.250 1.00 89.00 197 GLY A O 1
ATOM 1553 N N . GLY A 1 198 ? -13.315 0.368 19.417 1.00 92.75 198 GLY A N 1
ATOM 1554 C 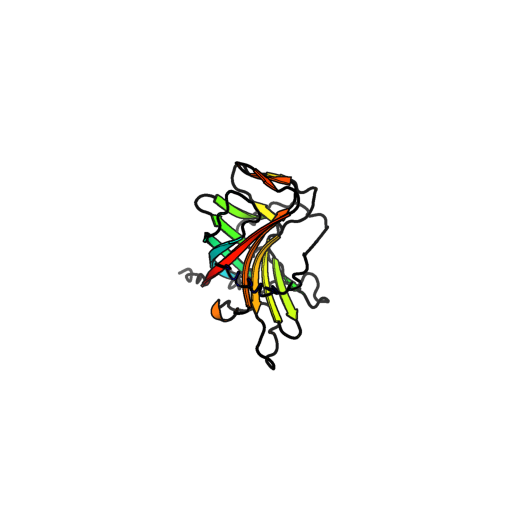CA . GLY A 1 198 ? -12.456 -0.774 19.731 1.00 92.75 198 GLY A CA 1
ATOM 1555 C C . GLY A 1 198 ? -10.967 -0.478 19.877 1.00 92.75 198 GLY A C 1
ATOM 1556 O O . GLY A 1 198 ? -10.513 0.665 19.851 1.00 92.75 198 GLY A O 1
ATOM 1557 N N . GLN A 1 199 ? -10.204 -1.555 20.040 1.00 94.00 199 GLN A N 1
ATOM 1558 C CA . GLN A 1 199 ? -8.748 -1.525 20.080 1.00 94.00 199 GLN A CA 1
ATOM 1559 C C . GLN A 1 199 ? -8.166 -2.792 19.451 1.00 94.00 199 GLN A C 1
ATOM 1561 O O . GLN A 1 199 ? -8.818 -3.839 19.421 1.00 94.00 199 GLN A O 1
ATOM 1566 N N . VAL A 1 200 ? -6.927 -2.707 18.977 1.00 91.56 200 VAL A N 1
ATOM 1567 C CA . VAL A 1 200 ? -6.154 -3.863 18.520 1.00 91.56 200 VAL A CA 1
ATOM 1568 C C . VAL A 1 200 ? -5.441 -4.502 19.709 1.00 91.56 200 VAL A C 1
ATOM 1570 O O . VAL A 1 200 ? -4.603 -3.866 20.344 1.00 91.56 200 VAL A O 1
ATOM 1573 N N . ASN A 1 201 ? -5.748 -5.776 19.970 1.00 88.94 201 ASN A N 1
ATOM 1574 C CA . ASN A 1 201 ? -5.061 -6.608 20.959 1.00 88.94 201 ASN A CA 1
ATOM 1575 C C . ASN A 1 201 ? -4.095 -7.555 20.224 1.00 88.94 201 ASN A C 1
ATOM 1577 O O . ASN A 1 201 ? -4.529 -8.545 19.635 1.00 88.94 201 ASN A O 1
ATOM 1581 N N . GLY A 1 202 ? -2.796 -7.253 20.223 1.00 89.12 202 GLY A N 1
ATOM 1582 C CA . GLY A 1 202 ? -1.783 -8.052 19.517 1.00 89.12 202 GLY A CA 1
ATOM 1583 C C . GLY A 1 202 ? -1.447 -7.523 18.120 1.00 89.12 202 GLY A C 1
ATOM 1584 O O . GLY A 1 202 ? -0.728 -6.541 18.001 1.00 89.12 202 GLY A O 1
ATOM 1585 N N . MET A 1 203 ? -1.909 -8.181 17.056 1.00 91.62 203 MET A N 1
ATOM 1586 C CA . MET A 1 203 ? -1.678 -7.738 15.675 1.00 91.62 203 MET A CA 1
ATOM 1587 C C . MET A 1 203 ? -2.949 -7.924 14.853 1.00 91.62 203 MET A C 1
ATOM 1589 O O . MET A 1 203 ? -3.538 -9.004 14.850 1.00 91.62 203 MET A O 1
ATOM 1593 N N . ALA A 1 204 ? -3.333 -6.889 14.116 1.00 93.31 204 ALA A N 1
ATOM 1594 C CA . ALA A 1 204 ? -4.435 -6.922 13.172 1.00 93.31 204 ALA A CA 1
ATOM 1595 C C . ALA A 1 204 ? -3.953 -6.473 11.792 1.00 93.31 204 ALA A C 1
ATOM 1597 O O . ALA A 1 204 ? -3.243 -5.478 11.653 1.00 93.31 204 ALA A O 1
ATOM 1598 N N . VAL A 1 205 ? -4.353 -7.208 10.757 1.00 95.81 205 VAL A N 1
ATOM 1599 C CA . VAL A 1 205 ? -4.010 -6.883 9.371 1.00 95.81 205 VAL A CA 1
ATOM 1600 C C . VAL A 1 205 ? -5.290 -6.625 8.596 1.00 95.81 205 VAL A C 1
ATOM 1602 O O . VAL A 1 205 ? -6.141 -7.508 8.475 1.00 95.81 205 VAL A O 1
ATOM 1605 N N . VAL A 1 206 ? -5.404 -5.419 8.046 1.00 97.00 206 VAL A N 1
ATOM 1606 C CA . VAL A 1 206 ? -6.377 -5.118 6.995 1.00 97.00 206 VAL A CA 1
ATOM 1607 C C . VAL A 1 206 ? -5.683 -5.346 5.658 1.00 97.00 206 VAL A C 1
ATOM 1609 O O . VAL A 1 206 ? -4.656 -4.726 5.378 1.00 97.00 206 VAL A O 1
ATOM 1612 N N . SER A 1 207 ? -6.238 -6.224 4.830 1.00 98.00 207 SER A N 1
ATOM 1613 C CA . SER A 1 207 ? -5.772 -6.465 3.465 1.00 98.00 207 SER A CA 1
ATOM 1614 C C . SER A 1 207 ? -6.862 -6.102 2.467 1.00 98.00 207 SER A C 1
ATOM 1616 O O . SER A 1 207 ? -8.042 -6.415 2.652 1.00 98.00 207 SER A O 1
ATOM 1618 N N . ALA A 1 208 ? -6.475 -5.428 1.391 1.00 98.38 208 ALA A N 1
ATOM 1619 C CA . ALA A 1 208 ? -7.370 -5.036 0.316 1.00 98.38 208 ALA A CA 1
ATOM 1620 C C . ALA A 1 208 ? -6.724 -5.290 -1.048 1.00 98.38 208 ALA A C 1
ATOM 1622 O O . ALA A 1 208 ? -5.554 -4.986 -1.261 1.00 98.38 208 ALA A O 1
ATOM 1623 N N . ARG A 1 209 ? -7.489 -5.821 -2.003 1.00 98.19 209 ARG A N 1
ATOM 1624 C CA . ARG A 1 209 ? -7.022 -6.057 -3.373 1.00 98.19 209 ARG A CA 1
ATOM 1625 C C . ARG A 1 209 ? -7.165 -4.785 -4.188 1.00 98.19 209 ARG A C 1
ATOM 1627 O O . ARG A 1 209 ? -8.266 -4.256 -4.295 1.00 98.19 209 ARG A O 1
ATOM 1634 N N . ILE A 1 210 ? -6.089 -4.342 -4.823 1.00 98.38 210 ILE A N 1
ATOM 1635 C CA . ILE A 1 210 ? -6.116 -3.197 -5.735 1.00 98.38 210 ILE A CA 1
ATOM 1636 C C . ILE A 1 210 ? -6.881 -3.589 -7.007 1.00 98.38 210 ILE A C 1
ATOM 1638 O O . ILE A 1 210 ? -6.572 -4.599 -7.654 1.00 98.38 210 ILE A O 1
ATOM 1642 N N . GLU A 1 211 ? -7.905 -2.807 -7.343 1.00 98.06 211 GLU A N 1
ATOM 1643 C CA . GLU A 1 211 ? -8.792 -3.030 -8.494 1.00 98.06 211 GLU A CA 1
ATOM 1644 C C . GLU A 1 211 ? -8.468 -2.081 -9.646 1.00 98.06 211 GLU A C 1
ATOM 1646 O O . GLU A 1 211 ? -8.452 -2.509 -10.801 1.00 98.06 211 GLU A O 1
ATOM 1651 N N . THR A 1 212 ? -8.129 -0.828 -9.336 1.00 97.94 212 THR A N 1
ATOM 1652 C CA . THR A 1 212 ? -7.684 0.166 -10.319 1.00 97.94 212 THR A CA 1
ATOM 1653 C C . THR A 1 212 ? -6.385 0.825 -9.878 1.00 97.94 212 THR A C 1
ATOM 1655 O O . THR A 1 212 ? -6.126 0.986 -8.685 1.00 97.94 212 THR A O 1
ATOM 1658 N N . LEU A 1 213 ? -5.559 1.202 -10.854 1.00 97.88 213 LEU A N 1
ATOM 1659 C CA . LEU A 1 213 ? -4.315 1.932 -10.643 1.00 97.88 213 LEU A CA 1
ATOM 1660 C C . LEU A 1 213 ? -4.092 2.865 -11.830 1.00 97.88 213 LEU A C 1
ATOM 1662 O O . LEU A 1 213 ? -3.939 2.409 -12.964 1.00 97.88 213 LEU A O 1
ATOM 1666 N N . GLU A 1 214 ? -4.061 4.162 -11.564 1.00 96.81 214 GLU A N 1
ATOM 1667 C CA . GLU A 1 214 ? -3.979 5.197 -12.586 1.00 96.81 214 GLU A CA 1
ATOM 1668 C C . GLU A 1 214 ? -2.844 6.156 -12.266 1.00 96.81 214 GLU A C 1
ATOM 1670 O O . GLU A 1 214 ? -2.795 6.747 -11.187 1.00 96.81 214 GLU A O 1
ATOM 1675 N N . GLN A 1 215 ? -1.931 6.330 -13.219 1.00 95.19 215 GLN A N 1
ATOM 1676 C CA . GLN A 1 215 ? -0.894 7.344 -13.102 1.00 95.19 215 GLN A CA 1
ATOM 1677 C C . GLN A 1 215 ? -1.516 8.727 -13.312 1.00 95.19 215 GLN A C 1
ATOM 1679 O O . GLN A 1 215 ? -2.096 9.000 -14.367 1.00 95.19 215 GLN A O 1
ATOM 1684 N N . VAL A 1 216 ? -1.351 9.618 -12.337 1.00 93.25 216 VAL A N 1
ATOM 1685 C CA . VAL A 1 216 ? -1.713 11.026 -12.489 1.00 93.25 216 VAL A CA 1
ATOM 1686 C C . VAL A 1 216 ? -0.657 11.663 -13.384 1.00 93.25 216 VAL A C 1
ATOM 1688 O O . VAL A 1 216 ? 0.523 11.692 -13.041 1.00 93.25 216 VAL A O 1
ATOM 1691 N N . ARG A 1 217 ? -1.065 12.123 -14.568 1.00 81.81 217 ARG A N 1
ATOM 1692 C CA . ARG A 1 217 ? -0.180 12.897 -15.441 1.00 81.81 217 ARG A CA 1
ATOM 1693 C C . ARG A 1 217 ? -0.054 14.295 -14.857 1.00 81.81 217 ARG A C 1
ATOM 1695 O O . ARG A 1 217 ? -1.073 14.961 -14.672 1.00 81.81 217 ARG A O 1
ATOM 1702 N N . ASP A 1 218 ? 1.170 14.740 -14.609 1.00 62.12 218 ASP A N 1
ATOM 1703 C CA . ASP A 1 218 ? 1.405 16.146 -14.317 1.00 62.12 218 ASP A CA 1
ATOM 1704 C C . ASP A 1 218 ? 0.930 16.954 -15.526 1.00 62.12 218 ASP A C 1
ATOM 1706 O O . ASP A 1 218 ? 1.354 16.713 -16.661 1.00 62.12 218 ASP A O 1
ATOM 1710 N N . LYS A 1 219 ? -0.009 17.883 -15.308 1.00 48.03 219 LYS A N 1
ATOM 1711 C CA . LYS A 1 219 ? -0.297 18.882 -16.336 1.00 48.03 219 LYS A CA 1
ATOM 1712 C C . LYS A 1 219 ? 1.000 19.668 -16.540 1.00 48.03 219 LYS A C 1
ATOM 1714 O O . LYS A 1 219 ? 1.554 20.128 -15.536 1.00 48.03 219 LYS A O 1
ATOM 1719 N N . PRO A 1 220 ? 1.486 19.841 -17.782 1.00 48.28 220 PRO A N 1
ATOM 1720 C CA . PRO A 1 220 ? 2.544 20.806 -18.015 1.00 48.28 220 PRO A CA 1
ATOM 1721 C C . PRO A 1 220 ? 2.051 22.138 -17.452 1.00 48.28 220 PRO A C 1
ATOM 1723 O O . PRO A 1 220 ? 0.939 22.570 -17.767 1.00 48.28 220 PRO A O 1
ATOM 1726 N N . ARG A 1 221 ? 2.823 22.721 -16.530 1.00 47.75 221 ARG A N 1
ATOM 1727 C CA . ARG A 1 221 ? 2.577 24.092 -16.091 1.00 47.75 221 ARG A CA 1
ATOM 1728 C C . ARG A 1 221 ? 2.797 24.950 -17.336 1.00 47.75 221 ARG A C 1
ATOM 1730 O O . ARG A 1 221 ? 3.915 24.972 -17.846 1.00 47.75 221 ARG A O 1
ATOM 1737 N N . GLY A 1 222 ? 1.701 25.475 -17.881 1.00 41.47 222 GLY A N 1
ATOM 1738 C CA . GLY A 1 222 ? 1.736 26.476 -18.944 1.00 41.47 222 GLY A CA 1
ATOM 1739 C C . GLY A 1 222 ? 2.291 27.792 -18.433 1.00 41.47 222 GLY A C 1
ATOM 1740 O O . GLY A 1 222 ? 2.304 27.976 -17.191 1.00 41.47 222 GLY A O 1
#

Radius of gyration: 20.08 Å; chains: 1; bounding box: 61×75×42 Å

Foldseek 3Di:
DDDDDDDDDDDDPPPDPPDPPDPFDDDDDPDDPDPDDDDDPDDPFLKWKKKFKWAWCFWQPPPLDDHRAIKIKMWIDGQPFDFPDPPDQKGWTWDSRTWIWIDDPPWIKIQPDTWTWIWHFDAFKTKIKTKRQDIPGGPQKDDDCPPGTWIWMFIAMAGDDPPDGYDGGDDSDDDPVRRPPAGKTKGKHAAPIDHVPDGDHGIGITIIHIDDMDIDDDDPPD

Secondary structure (DSSP, 8-state):
---PPPP-------------------S-------------S-S---EEEEEEEEEEEE-TT-TTS-TTPEEEEEEEEETTPEES-TTSSEEEEE-TT--EEEEETTEEEEEES--EEEEEEETTEEEEEEEESEEEPPTT-B--TTS---EEEEEEEE-PPTTPPPPPS--SS--GGG--SEEEEEEEEETT-EETTEE-SSEEEEEEEEEEEEEEPPPP--

pLDDT: mean 77.36, std 22.82, range [27.83, 98.56]